Protein 3KQ5 (pdb70)

B-factor: mean 24.14, std 8.7, range [3.18, 49.3]

Solvent-accessible surface area: 17397 Å² total; per-residue (Å²): 150,58,106,21,40,98,15,48,0,0,22,19,43,60,4,66,20,4,2,147,70,50,140,9,57,108,1,5,110,47,0,50,101,24,0,104,28,90,92,66,75,8,39,78,13,0,56,33,0,0,62,94,2,0,34,0,0,1,0,3,2,10,119,51,114,60,23,4,1,15,2,2,13,64,0,2,21,14,0,0,8,0,0,16,22,14,16,111,90,70,102,126,4,67,48,18,22,11,0,0,0,0,0,0,0,1,0,20,28,0,0,23,1,26,2,18,5,40,2,0,5,4,44,113,79,0,37,1,61,67,54,21,83,16,83,86,9,25,7,60,100,50,122,138,7,125,26,0,1,2,10,34,18,10,78,106,56,92,160,57,47,82,71,20,4,74,97,0,2,149,49,5,1,12,126,42,0,33,128,70,0,45,84,58,124,190,9,27,51,25,4,82,98,12,13,153,68,138,60,85,0,112,113,5,15,71,30,32,124,122,185,96,32,100,41,67,13,146,84,16,42,48,39,119,7,108,27,54,110,7,74,20,0,51,57,0,27,52,0,10,80,51,0,34,59,8,18,51,86,139,126,14,52,32,26,72,57,96,6,4,0,7,6,8,120,81,1,0,1,0,13,61,67,17,0,0,90,81,8,41,103,69,64,108,104,65,124,24,95,37,136,36,0,26,93,21,0,9,42,1,0,3,18,117,84,177,56,4,143,35,4,90,108,40,96,1,115,114,51,83,156,124,120,52,180,155,50,168,61,64,192,118,76,28,54,70,3,1,1,0,41,18,20,14,2,1,15,34,77,51,94,60,42,91,50,65,111,18,62,94

Structure (mmCIF, N/CA/C/O backbone):
data_3KQ5
#
_entry.id   3KQ5
#
_cell.length_a   124.245
_cell.length_b   41.375
_cell.length_c   85.401
_cell.angle_alpha   90.000
_cell.angle_beta   115.610
_cell.angle_gamma   90.000
#
_symmetry.space_group_name_H-M   'C 1 2 1'
#
loop_
_entity.id
_entity.type
_entity.pdbx_description
1 polymer 'Hypothetical cytosolic protein'
2 water water
#
loop_
_atom_site.group_PDB
_atom_site.id
_atom_site.type_symbol
_atom_site.label_atom_id
_atom_site.label_alt_id
_atom_site.label_comp_id
_atom_site.label_asym_id
_atom_site.label_entity_id
_atom_site.label_seq_id
_atom_site.pdbx_PDB_ins_code
_atom_site.Cartn_x
_atom_site.Cartn_y
_atom_site.Cartn_z
_atom_site.occupancy
_atom_site.B_iso_or_equiv
_atom_site.auth_seq_id
_atom_site.auth_comp_id
_atom_site.auth_asym_id
_atom_site.auth_atom_id
_atom_site.pdbx_PDB_model_num
ATOM 1 N N . ASN A 1 6 ? -30.315 -0.376 15.651 1.00 38.25 13 ASN A N 1
ATOM 2 C CA . ASN A 1 6 ? -28.838 -0.128 15.636 1.00 38.34 13 ASN A CA 1
ATOM 3 C C . ASN A 1 6 ? -28.199 -0.320 16.988 1.00 37.49 13 ASN A C 1
ATOM 4 O O . ASN A 1 6 ? -28.565 0.341 17.953 1.00 37.70 13 ASN A O 1
ATOM 9 N N . GLN A 1 7 ? -27.196 -1.193 17.009 1.00 36.38 14 GLN A N 1
ATOM 10 C CA . GLN A 1 7 ? -26.544 -1.670 18.220 1.00 35.39 14 GLN A CA 1
ATOM 11 C C . GLN A 1 7 ? -25.094 -1.190 18.192 1.00 34.48 14 GLN A C 1
ATOM 12 O O . GLN A 1 7 ? -24.475 -1.147 17.128 1.00 34.70 14 GLN A O 1
ATOM 18 N N . PHE A 1 8 ? -24.564 -0.826 19.352 1.00 32.88 15 PHE A N 1
ATOM 19 C CA . PHE A 1 8 ? -23.225 -0.316 19.471 1.00 32.18 15 PHE A CA 1
ATOM 20 C C . PHE A 1 8 ? -22.508 -1.210 20.447 1.00 31.90 15 PHE A C 1
ATOM 21 O O . PHE A 1 8 ? -23.157 -1.863 21.281 1.00 30.97 15 PHE A O 1
ATOM 29 N N . TYR A 1 9 ? -21.181 -1.252 20.331 1.00 30.74 16 TYR A N 1
ATOM 30 C CA . TYR A 1 9 ? -20.377 -2.073 21.217 1.00 30.71 16 TYR A CA 1
ATOM 31 C C . TYR A 1 9 ? -20.225 -1.333 22.526 1.00 30.99 16 TYR A C 1
ATOM 32 O O . TYR A 1 9 ? -19.995 -0.144 22.517 1.00 31.16 16 TYR A O 1
ATOM 41 N N . LYS A 1 10 ? -20.338 -2.052 23.637 1.00 31.52 17 LYS A N 1
ATOM 42 C CA . LYS A 1 10 ? -20.080 -1.502 24.949 1.00 31.66 17 LYS A CA 1
ATOM 43 C C . LYS A 1 10 ? -18.691 -1.973 25.415 1.00 32.01 17 LYS A C 1
ATOM 44 O O . LYS A 1 10 ? -18.436 -3.166 25.429 1.00 31.06 17 LYS A O 1
ATOM 46 N N . PRO A 1 11 ? -17.775 -1.032 25.767 1.00 32.28 18 PRO A N 1
ATOM 47 C CA . PRO A 1 11 ? -16.443 -1.433 26.205 1.00 32.43 18 PRO A CA 1
ATOM 48 C C . PRO A 1 11 ? -16.499 -2.554 27.205 1.00 31.73 18 PRO A C 1
ATOM 49 O O . PRO A 1 11 ? -17.207 -2.432 28.195 1.00 31.96 18 PRO A O 1
ATOM 53 N N . GLY A 1 12 ? -15.827 -3.666 26.917 1.00 30.51 19 GLY A N 1
ATOM 54 C CA . GLY A 1 12 ? -15.702 -4.764 27.875 1.00 29.72 19 GLY A CA 1
ATOM 55 C C . GLY A 1 12 ? -16.659 -5.946 27.748 1.00 28.60 19 GLY A C 1
ATOM 56 O O . GLY A 1 12 ? -16.529 -6.930 28.456 1.00 29.49 19 GLY A O 1
ATOM 57 N N . MET A 1 13 ? -17.625 -5.879 26.845 1.00 27.30 20 MET A N 1
ATOM 58 C CA . MET A 1 13 ? -18.549 -6.992 26.676 1.00 25.24 20 MET A CA 1
ATOM 59 C C . MET A 1 13 ? -17.989 -7.976 25.675 1.00 23.23 20 MET A C 1
ATOM 60 O O . MET A 1 13 ? -17.146 -7.638 24.841 1.00 22.18 20 MET A O 1
ATOM 65 N N . LEU A 1 14 ? -18.478 -9.200 25.765 1.00 20.98 21 LEU A N 1
ATOM 66 C CA . LEU A 1 14 ? -18.069 -10.264 24.868 1.00 19.75 21 LEU A CA 1
ATOM 67 C C . LEU A 1 14 ? -19.007 -10.392 23.669 1.00 19.05 21 LEU A C 1
ATOM 68 O O . LEU A 1 14 ? -20.235 -10.374 23.814 1.00 19.16 21 LEU A O 1
ATOM 73 N N . VAL A 1 15 ? -18.403 -10.578 22.501 1.00 17.88 22 VAL A N 1
ATOM 74 C CA . VAL A 1 15 ? -19.086 -10.695 21.222 1.00 17.67 22 VAL A CA 1
ATOM 75 C C . VAL A 1 15 ? -19.019 -12.144 20.769 1.00 17.59 22 VAL A C 1
ATOM 76 O O . VAL A 1 15 ? -17.943 -12.765 20.819 1.00 17.13 22 VAL A O 1
ATOM 80 N N . PRO A 1 16 ? -20.142 -12.686 20.278 1.00 17.88 23 PRO A N 1
ATOM 81 C CA . PRO A 1 16 ? -20.019 -14.048 19.800 1.00 18.45 23 PRO A CA 1
ATOM 82 C C . PRO A 1 16 ? -19.409 -14.042 18.397 1.00 18.96 23 PRO A C 1
ATOM 83 O O . PRO A 1 16 ? -19.415 -13.007 17.720 1.00 19.75 23 PRO A O 1
ATOM 87 N N . VAL A 1 17 ? -18.834 -15.172 18.013 1.00 18.29 24 VAL A N 1
ATOM 88 C CA . VAL A 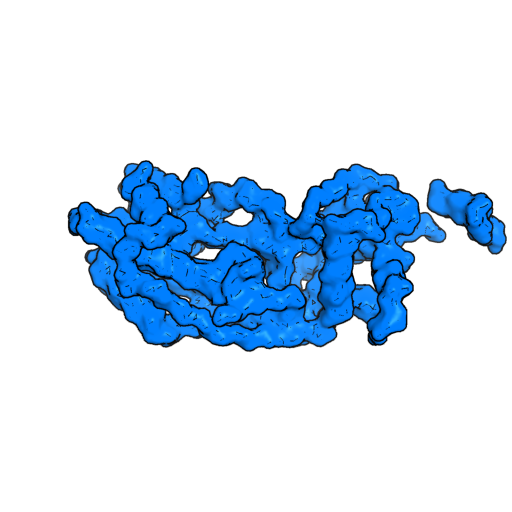1 17 ? -18.258 -15.340 16.709 1.00 17.98 24 VAL A CA 1
ATOM 89 C C . VAL A 1 17 ? -19.338 -16.010 15.871 1.00 18.47 24 VAL A C 1
ATOM 90 O O . VAL A 1 17 ? -20.097 -16.847 16.373 1.00 18.25 24 VAL A O 1
ATOM 94 N N . PHE A 1 18 ? -19.425 -15.634 14.612 1.00 16.77 25 PHE A N 1
ATOM 95 C CA . PHE A 1 18 ? -20.423 -16.170 13.706 1.00 18.24 25 PHE A CA 1
ATOM 96 C C . PHE A 1 18 ? -19.684 -16.762 12.530 1.00 18.20 25 PHE A C 1
ATOM 97 O O . PHE A 1 18 ? -18.543 -16.370 12.220 1.00 18.80 25 PHE A O 1
ATOM 105 N N . SER A 1 19 ? -20.352 -17.643 11.823 1.00 18.28 26 SER A N 1
ATOM 106 C CA . SER A 1 19 ? -19.843 -18.186 10.589 1.00 18.58 26 SER A CA 1
ATOM 107 C C . SER A 1 19 ? -20.375 -17.278 9.508 1.00 18.68 26 SER A C 1
ATOM 108 O O . SER A 1 19 ? -21.366 -16.604 9.721 1.00 19.38 26 SER A O 1
ATOM 111 N N . ALA A 1 20 ? -19.726 -17.233 8.340 1.00 19.05 27 ALA A N 1
ATOM 112 C CA . ALA A 1 20 ? -20.264 -16.442 7.230 1.00 18.78 27 ALA A CA 1
ATOM 113 C C . ALA A 1 20 ? -21.657 -16.912 6.861 1.00 19.15 27 ALA A C 1
ATOM 114 O O . ALA A 1 20 ? -22.490 -16.099 6.562 1.00 20.10 27 ALA A O 1
ATOM 116 N N . ALA A 1 21 ? -21.933 -18.214 6.935 1.00 19.66 28 ALA A N 1
ATOM 117 C CA . ALA A 1 21 ? -23.294 -18.692 6.649 1.00 19.70 28 ALA A CA 1
ATOM 118 C C . ALA A 1 21 ? -24.275 -18.039 7.631 1.00 18.99 28 ALA A C 1
ATOM 119 O O . ALA A 1 21 ? -25.330 -17.604 7.250 1.00 19.53 28 ALA A O 1
ATOM 121 N N . GLY A 1 22 ? -23.888 -17.934 8.900 1.00 18.15 29 GLY A N 1
ATOM 122 C CA . GLY A 1 22 ? -24.749 -17.348 9.919 1.00 16.91 29 GLY A CA 1
ATOM 123 C C . GLY A 1 22 ? -24.974 -15.863 9.676 1.00 17.35 29 GLY A C 1
ATOM 124 O O . GLY A 1 22 ? -26.091 -15.381 9.835 1.00 18.93 29 GLY A O 1
ATOM 125 N N . LEU A 1 23 ? -23.948 -15.150 9.219 1.00 16.05 30 LEU A N 1
ATOM 126 C CA . LEU A 1 23 ? -24.076 -13.698 8.995 1.00 16.00 30 LEU A CA 1
ATOM 127 C C . LEU A 1 23 ? -24.848 -13.390 7.702 1.00 16.41 30 LEU A C 1
ATOM 128 O O . LEU A 1 23 ? -25.437 -12.310 7.560 1.00 15.77 30 LEU A O 1
ATOM 133 N N . LEU A 1 24 ? -24.843 -14.331 6.756 1.00 15.89 31 LEU A N 1
ATOM 134 C CA . LEU A 1 24 ? -25.502 -14.104 5.445 1.00 15.92 31 LEU A CA 1
ATOM 135 C C . LEU A 1 24 ? -26.879 -14.747 5.234 1.00 15.40 31 LEU A C 1
ATOM 136 O O . LEU A 1 24 ? -27.395 -14.762 4.098 1.00 12.99 31 LEU A O 1
ATOM 141 N N . LYS A 1 25 ? -27.488 -15.230 6.318 1.00 15.78 32 LYS A N 1
ATOM 142 C CA . LYS A 1 25 ? -28.708 -16.035 6.208 1.00 16.95 32 LYS A CA 1
ATOM 143 C C . LYS A 1 25 ? -29.960 -15.264 5.846 1.00 16.40 32 LYS A C 1
ATOM 144 O O . LYS A 1 25 ? -30.876 -15.856 5.270 1.00 15.16 32 LYS A O 1
ATOM 150 N N . ASN A 1 26 ? -29.989 -13.956 6.118 1.00 14.97 33 ASN A N 1
ATOM 151 C CA . ASN A 1 26 ? -31.173 -13.167 5.841 1.00 15.52 33 ASN A CA 1
ATOM 152 C C . ASN A 1 26 ? -31.399 -13.098 4.356 1.00 15.78 33 ASN A C 1
ATOM 153 O O . ASN A 1 26 ? -30.455 -12.939 3.594 1.00 16.66 33 ASN A O 1
ATOM 158 N N . GLY A 1 27 ? -32.657 -13.160 3.948 1.00 16.94 34 GLY A N 1
ATOM 159 C CA . GLY A 1 27 ? -33.045 -13.087 2.548 1.00 16.63 34 GLY A CA 1
ATOM 160 C C . GLY A 1 27 ? -32.486 -11.906 1.806 1.00 17.46 34 GLY A C 1
ATOM 161 O O . GLY A 1 27 ? -32.198 -12.028 0.626 1.00 17.78 34 GLY A O 1
ATOM 162 N N . ARG A 1 28 ? -32.298 -10.758 2.471 1.00 17.98 35 ARG A N 1
ATOM 163 C CA . ARG A 1 28 ? -31.781 -9.607 1.773 1.00 18.20 35 ARG A CA 1
ATOM 164 C C . ARG A 1 28 ? -30.347 -9.818 1.268 1.00 16.38 35 ARG A C 1
ATOM 165 O O . ARG A 1 28 ? -30.040 -9.444 0.131 1.00 13.92 35 ARG A O 1
ATOM 173 N N . TYR A 1 29 ? -29.495 -10.467 2.069 1.00 15.40 36 TYR A N 1
ATOM 174 C CA . TYR A 1 29 ? -28.139 -10.764 1.639 1.00 14.71 36 TYR A CA 1
ATOM 175 C C . TYR A 1 29 ? -28.144 -11.807 0.511 1.00 15.29 36 TYR A C 1
ATOM 176 O O . TYR A 1 29 ? -27.338 -11.727 -0.421 1.00 14.24 36 TYR A O 1
ATOM 185 N N . GLN A 1 30 ? -29.064 -12.766 0.555 1.00 15.57 37 GLN A N 1
ATOM 186 C CA . GLN A 1 30 ? -29.101 -13.812 -0.487 1.00 16.44 37 GLN A CA 1
ATOM 187 C C . GLN A 1 30 ? -29.634 -13.241 -1.830 1.00 17.77 37 GLN A C 1
ATOM 188 O O . GLN A 1 30 ? -29.170 -13.603 -2.924 1.00 15.73 37 GLN A O 1
ATOM 194 N N . PHE A 1 31 ? -30.556 -12.269 -1.734 1.00 18.96 38 PHE A N 1
ATOM 195 C CA . PHE A 1 31 ? -31.020 -11.534 -2.904 1.00 19.48 38 PHE A CA 1
ATOM 196 C C . PHE A 1 31 ? -29.921 -10.628 -3.503 1.00 18.75 38 PHE A C 1
ATOM 197 O O . PHE A 1 31 ? -29.798 -10.476 -4.707 1.00 17.23 38 PHE A O 1
ATOM 205 N N . LEU A 1 32 ? -29.128 -10.010 -2.651 1.00 18.92 39 LEU A N 1
ATOM 206 C CA . LEU A 1 32 ? -27.973 -9.239 -3.128 1.00 18.52 39 LEU A CA 1
ATOM 207 C C . LEU A 1 32 ? -26.990 -10.143 -3.903 1.00 18.08 39 LEU A C 1
ATOM 208 O O . LEU A 1 32 ? -26.530 -9.760 -4.992 1.00 17.45 39 LEU A O 1
ATOM 213 N N . LEU A 1 33 ? -26.694 -11.322 -3.365 1.00 16.64 40 LEU A N 1
ATOM 214 C CA . LEU A 1 33 ? -25.797 -12.264 -4.056 1.00 17.91 40 LEU A CA 1
ATOM 215 C C . LEU A 1 33 ? -26.360 -12.704 -5.393 1.00 19.02 40 LEU A C 1
ATOM 216 O O . LEU A 1 33 ? -25.607 -12.852 -6.370 1.00 20.03 40 LEU A O 1
ATOM 221 N N . GLN A 1 34 ? -27.668 -12.954 -5.434 1.00 19.41 41 GLN A N 1
ATOM 222 C CA A GLN A 1 34 ? -28.332 -13.325 -6.675 0.50 19.54 41 GLN A CA 1
ATOM 223 C CA B GLN A 1 34 ? -28.310 -13.337 -6.695 0.50 19.93 41 GLN A CA 1
ATOM 224 C C . GLN A 1 34 ? -28.204 -12.192 -7.703 1.00 19.42 41 GLN A C 1
ATOM 225 O O . GLN A 1 34 ? -27.893 -12.434 -8.851 1.00 19.98 41 GLN A O 1
ATOM 236 N N . GLN A 1 35 ? -28.372 -10.931 -7.264 1.00 19.93 42 GLN A N 1
ATOM 237 C CA . GLN A 1 35 ? -28.257 -9.756 -8.163 1.00 18.81 42 GLN A CA 1
ATOM 238 C C . GLN A 1 35 ? -26.831 -9.505 -8.678 1.00 18.46 42 GLN A C 1
ATOM 239 O O . GLN A 1 35 ? -26.588 -9.223 -9.887 1.00 17.99 42 GLN A O 1
ATOM 245 N N . ILE A 1 36 ? -25.877 -9.632 -7.767 1.00 18.07 43 ILE A N 1
ATOM 246 C CA . ILE A 1 36 ? -24.467 -9.649 -8.130 1.00 18.99 43 ILE A CA 1
ATOM 247 C C . ILE A 1 36 ? -24.196 -10.730 -9.174 1.00 19.38 43 ILE A C 1
ATOM 248 O O . ILE A 1 36 ? -23.533 -10.458 -10.169 1.00 19.26 43 ILE A O 1
ATOM 253 N N . GLU A 1 37 ? -24.685 -11.956 -8.981 1.00 20.01 44 GLU A N 1
ATOM 254 C CA . GLU A 1 37 ? -24.406 -12.957 -10.011 1.00 20.87 44 GLU A CA 1
ATOM 255 C C . GLU A 1 37 ? -24.865 -12.459 -11.401 1.00 21.35 44 GLU A C 1
ATOM 256 O O . GLU A 1 37 ? -24.118 -12.561 -12.385 1.00 21.13 44 GLU A O 1
ATOM 262 N N . THR A 1 38 ? -26.070 -11.903 -11.468 1.00 22.11 45 THR A N 1
ATOM 263 C CA . THR A 1 38 ? -26.602 -11.397 -12.739 1.00 22.55 45 THR A CA 1
ATOM 264 C C . THR A 1 38 ? -25.737 -10.251 -13.274 1.00 21.98 45 THR A C 1
ATOM 265 O O . THR A 1 38 ? -25.416 -10.220 -14.446 1.00 22.22 45 THR A O 1
ATOM 269 N N . LEU A 1 39 ? -25.322 -9.329 -12.413 1.00 22.09 46 LEU A N 1
ATOM 270 C CA . LEU A 1 39 ? -24.435 -8.247 -12.876 1.00 21.21 46 LEU A CA 1
ATOM 271 C C . LEU A 1 39 ? -23.043 -8.760 -13.316 1.00 20.26 46 LEU A C 1
ATOM 272 O O . LEU A 1 39 ? -22.391 -8.109 -14.147 1.00 19.31 46 LEU A O 1
ATOM 277 N N . SER A 1 40 ? -22.622 -9.936 -12.813 1.00 19.65 47 SER A N 1
ATOM 278 C CA . SER A 1 40 ? -21.247 -10.419 -13.018 1.00 18.85 47 SER A CA 1
ATOM 279 C C . SER A 1 40 ? -20.892 -10.803 -14.464 1.00 19.14 47 SER A C 1
ATOM 280 O O . SER A 1 40 ? -19.713 -10.663 -14.897 1.00 16.86 47 SER A O 1
ATOM 283 N N . LEU A 1 41 ? -21.927 -11.214 -15.198 1.00 19.46 48 LEU A N 1
ATOM 284 C CA . LEU A 1 41 ? -21.830 -11.749 -16.538 1.00 19.77 48 LEU A CA 1
ATOM 285 C C . LEU A 1 41 ? -21.119 -13.075 -16.534 1.00 20.47 48 LEU A C 1
ATOM 286 O O . LEU A 1 41 ? -20.769 -13.562 -17.585 1.00 22.75 48 LEU A O 1
ATOM 291 N N . LEU A 1 42 ? -20.939 -13.705 -15.370 1.00 20.46 49 LEU A N 1
ATOM 292 C CA . LEU A 1 42 ? -20.221 -14.960 -15.320 1.00 19.61 49 LEU A CA 1
ATOM 293 C C . LEU A 1 42 ? -21.171 -16.119 -15.218 1.00 21.09 49 LEU A C 1
ATOM 294 O O . LEU A 1 42 ? -22.245 -15.979 -14.663 1.00 20.76 49 LEU A O 1
ATOM 299 N N . PRO A 1 43 ? -20.763 -17.296 -15.747 1.00 22.19 50 PRO A N 1
ATOM 300 C CA . PRO A 1 43 ? -21.463 -18.509 -15.415 1.00 22.78 50 PRO A CA 1
ATOM 301 C C . PRO A 1 43 ? -21.496 -18.678 -13.906 1.00 23.62 50 PRO A C 1
ATOM 302 O O . PRO A 1 43 ? -20.667 -18.091 -13.222 1.00 22.97 50 PRO A O 1
ATOM 306 N N . THR A 1 44 ? -22.395 -19.531 -13.418 1.00 24.50 51 THR A N 1
ATOM 307 C CA . THR A 1 44 ? -22.498 -19.872 -11.995 1.00 25.22 51 THR A CA 1
ATOM 308 C C . THR A 1 44 ? -21.238 -20.444 -11.322 1.00 24.45 51 THR A C 1
ATOM 309 O O . THR A 1 44 ? -20.966 -20.115 -10.159 1.00 23.59 51 THR A O 1
ATOM 313 N N . GLU A 1 45 ? -20.470 -21.281 -12.016 1.00 24.18 52 GLU A N 1
ATOM 314 C CA . GLU A 1 45 ? -19.248 -21.866 -11.400 1.00 23.59 52 GLU A CA 1
ATOM 315 C C . GLU A 1 45 ? -18.236 -20.762 -11.053 1.00 22.66 52 GLU A C 1
ATOM 316 O O . GLU A 1 45 ? -17.594 -20.764 -9.988 1.00 22.37 52 GLU A O 1
ATOM 318 N N . GLN A 1 46 ? -18.104 -19.820 -11.974 1.00 21.67 53 GLN A N 1
ATOM 319 C CA . GLN A 1 46 ? -17.124 -18.772 -11.854 1.00 20.14 53 GLN A CA 1
ATOM 320 C C . GLN A 1 46 ? -17.585 -17.654 -10.891 1.00 19.35 53 GLN A C 1
ATOM 321 O O . GLN A 1 46 ? -16.761 -17.156 -10.111 1.00 17.68 53 GLN A O 1
ATOM 327 N N . TYR A 1 47 ? -18.870 -17.268 -10.948 1.00 17.88 54 TYR A N 1
ATOM 328 C CA . TYR A 1 47 ? -19.444 -16.367 -9.962 1.00 17.47 54 TYR A CA 1
ATOM 329 C C . TYR A 1 47 ? -19.199 -16.900 -8.532 1.00 17.88 54 TYR A C 1
ATOM 330 O O . TYR A 1 47 ? -18.800 -16.116 -7.646 1.00 17.78 54 TYR A O 1
ATOM 339 N N . ALA A 1 48 ? -19.437 -18.198 -8.309 1.00 16.57 55 ALA A N 1
ATOM 340 C CA . ALA A 1 48 ? -19.224 -18.859 -7.016 1.00 17.39 55 ALA A CA 1
ATOM 341 C C . ALA A 1 48 ? -17.757 -18.816 -6.549 1.00 17.44 55 ALA A C 1
ATOM 342 O O . ALA A 1 48 ? -17.476 -18.484 -5.387 1.00 16.56 55 ALA A O 1
ATOM 344 N N . GLN A 1 49 ? -16.848 -19.120 -7.470 1.00 17.10 56 GLN A N 1
ATOM 345 C CA . GLN A 1 49 ? -15.425 -19.080 -7.237 1.00 18.93 56 GLN A CA 1
ATOM 346 C C . GLN A 1 49 ? -14.910 -17.666 -6.925 1.00 18.81 56 GLN A C 1
ATOM 347 O O . GLN A 1 49 ? -14.063 -17.493 -6.049 1.00 19.43 56 GLN A O 1
ATOM 353 N N . LEU A 1 50 ? -15.378 -16.682 -7.690 1.00 16.84 57 LEU A N 1
ATOM 354 C CA . LEU A 1 50 ? -14.817 -15.357 -7.638 1.00 17.72 57 LEU A CA 1
ATOM 355 C C . LEU A 1 50 ? -15.557 -14.420 -6.716 1.00 15.99 57 LEU A C 1
ATOM 356 O O . LEU A 1 50 ? -14.919 -13.777 -5.910 1.00 16.13 57 LEU A O 1
ATOM 361 N N . TYR A 1 51 ? -16.873 -14.327 -6.852 1.00 15.53 58 TYR A N 1
ATOM 362 C CA . TYR A 1 51 ? -17.654 -13.334 -6.117 1.00 15.72 58 TYR A CA 1
ATOM 363 C C . TYR A 1 51 ? -18.172 -13.908 -4.808 1.00 15.55 58 TYR A C 1
ATOM 364 O O . TYR A 1 51 ? -18.004 -13.340 -3.754 1.00 14.56 58 TYR A O 1
ATOM 373 N N . GLU A 1 52 ? -18.835 -15.035 -4.890 1.00 16.33 59 GLU A N 1
ATOM 374 C CA . GLU A 1 52 ? -19.395 -15.637 -3.704 1.00 16.73 59 GLU A CA 1
ATOM 375 C C . GLU A 1 52 ? -18.370 -15.987 -2.645 1.00 15.39 59 GLU A C 1
ATOM 376 O O . GLU A 1 52 ? -18.603 -15.731 -1.474 1.00 15.19 59 GLU A O 1
ATOM 382 N N . ALA A 1 53 ? -17.258 -16.586 -3.049 1.00 15.57 60 ALA A N 1
ATOM 383 C CA . ALA A 1 53 ? -16.162 -16.890 -2.151 1.00 15.07 60 ALA A CA 1
ATOM 384 C C . ALA A 1 53 ? -15.554 -15.610 -1.565 1.00 14.69 60 ALA A C 1
ATOM 385 O O . ALA A 1 53 ? -15.266 -15.528 -0.387 1.00 15.39 60 ALA A O 1
ATOM 387 N N . LEU A 1 54 ? -15.398 -14.608 -2.388 1.00 13.18 61 LEU A N 1
ATOM 388 C CA . LEU A 1 54 ? -14.921 -13.322 -1.869 1.00 12.59 61 LEU A CA 1
ATOM 389 C C . LEU A 1 54 ? -15.839 -12.790 -0.763 1.00 12.20 61 LEU A C 1
ATOM 390 O O . LEU A 1 54 ? -15.355 -12.569 0.312 1.00 13.32 61 LEU A O 1
ATOM 395 N N . VAL A 1 55 ? -17.142 -12.676 -0.989 1.00 11.79 62 VAL A N 1
ATOM 396 C CA . VAL A 1 55 ? -18.066 -12.199 0.032 1.00 11.72 62 VAL A CA 1
ATOM 397 C C . VAL A 1 55 ? -18.019 -13.015 1.319 1.00 13.70 62 VAL A C 1
ATOM 398 O O . VAL A 1 55 ? -17.883 -12.465 2.421 1.00 13.29 62 VAL A O 1
ATOM 402 N N . TYR A 1 56 ? -18.114 -14.342 1.199 1.00 13.39 63 TYR A N 1
ATOM 403 C CA . TYR A 1 56 ? -18.043 -15.148 2.378 1.00 13.30 63 TYR A CA 1
ATOM 404 C C . TYR A 1 56 ? -16.720 -14.944 3.154 1.00 12.23 63 TYR A C 1
ATOM 405 O O . TYR A 1 56 ? -16.761 -14.786 4.379 1.00 10.74 63 TYR A O 1
ATOM 414 N N . ARG A 1 57 ? -15.577 -14.924 2.472 1.00 11.51 64 ARG A N 1
ATOM 415 C CA . ARG A 1 57 ? -14.309 -14.714 3.165 1.00 11.97 64 ARG A CA 1
ATOM 416 C C . ARG A 1 57 ? -14.233 -13.302 3.808 1.00 12.17 64 ARG A C 1
ATOM 417 O O . ARG A 1 57 ? -13.687 -13.140 4.913 1.00 11.02 64 ARG A O 1
ATOM 425 N N . PHE A 1 58 ? -14.819 -12.318 3.132 1.00 10.98 65 PHE A N 1
ATOM 426 C CA . PHE A 1 58 ? -14.879 -10.927 3.686 1.00 12.53 65 PHE A CA 1
ATOM 427 C C . PHE A 1 58 ? -15.681 -10.876 4.976 1.00 12.57 65 PHE A C 1
ATOM 428 O O . PHE A 1 58 ? -15.171 -10.358 5.993 1.00 12.70 65 PHE A O 1
ATOM 436 N N . VAL A 1 59 ? -16.904 -11.403 4.953 1.00 13.37 66 VAL A N 1
ATOM 437 C CA A VAL A 1 59 ? -17.787 -11.366 6.109 0.50 14.26 66 VAL A CA 1
ATOM 438 C CA B VAL A 1 59 ? -17.762 -11.325 6.129 0.50 13.94 66 VAL A CA 1
ATOM 439 C C . VAL A 1 59 ? -17.205 -12.138 7.306 1.00 14.41 66 VAL A C 1
ATOM 440 O O . VAL A 1 59 ? -17.315 -11.707 8.454 1.00 12.70 66 VAL A O 1
ATOM 447 N N . GLU A 1 60 ? -16.602 -13.309 7.030 1.00 14.51 67 GLU A N 1
ATOM 448 C CA . GLU A 1 60 ? -15.964 -14.131 8.052 1.00 16.00 67 GLU A CA 1
ATOM 449 C C . GLU A 1 60 ? -14.871 -13.357 8.767 1.00 15.35 67 GLU A C 1
ATOM 450 O O . GLU A 1 60 ? -14.622 -13.578 9.950 1.00 13.70 67 GLU A O 1
ATOM 456 N N . PHE A 1 61 ? -14.135 -12.579 7.970 1.00 14.79 68 PHE A N 1
ATOM 457 C CA . PHE A 1 61 ? -13.026 -11.809 8.417 1.00 14.39 68 PHE A CA 1
ATOM 458 C C . PHE A 1 61 ? -13.487 -10.606 9.252 1.00 14.85 68 PHE A C 1
ATOM 459 O O . PHE A 1 61 ? -12.963 -10.443 10.332 1.00 15.10 68 PHE A O 1
ATOM 467 N N . VAL A 1 62 ? -14.438 -9.777 8.777 1.00 14.24 69 VAL A N 1
ATOM 468 C CA . VAL A 1 62 ? -14.826 -8.559 9.524 1.00 14.21 69 VAL A CA 1
ATOM 469 C C . VAL A 1 62 ? -15.876 -8.826 10.581 1.00 14.76 69 VAL A C 1
ATOM 470 O O . VAL A 1 62 ? -16.059 -7.989 11.455 1.00 13.51 69 VAL A O 1
ATOM 474 N N . GLN A 1 63 ? -16.538 -9.997 10.518 1.00 13.64 70 GLN A N 1
ATOM 475 C CA . GLN A 1 63 ? -17.599 -10.350 11.466 1.00 13.76 70 GLN A CA 1
ATOM 476 C C . GLN A 1 63 ? -18.583 -9.160 11.645 1.00 14.06 70 GLN A C 1
ATOM 477 O O . GLN A 1 63 ? -18.945 -8.545 10.659 1.00 12.49 70 GLN A O 1
ATOM 483 N N . VAL A 1 64 ? -18.994 -8.838 12.877 1.00 13.45 71 VAL A N 1
ATOM 484 C CA . VAL A 1 64 ? -19.925 -7.716 13.110 1.00 13.89 71 VAL A CA 1
ATOM 485 C C . VAL A 1 64 ? -19.205 -6.445 13.507 1.00 13.72 71 VAL A C 1
ATOM 486 O O . VAL A 1 64 ? -19.827 -5.494 14.026 1.00 15.13 71 VAL A O 1
ATOM 490 N N . LEU A 1 65 ? -17.913 -6.364 13.220 1.00 12.89 72 LEU A N 1
ATOM 491 C CA . LEU A 1 65 ? -17.173 -5.203 13.624 1.00 13.46 72 LEU A CA 1
ATOM 492 C C . LEU A 1 65 ? -17.773 -3.971 12.956 1.00 14.48 72 LEU A C 1
ATOM 493 O O . LEU A 1 65 ? -18.253 -4.034 11.825 1.00 13.71 72 LEU A O 1
ATOM 498 N N . PRO A 1 66 ? -17.785 -2.845 13.701 1.00 16.28 73 PRO A N 1
ATOM 499 C CA . PRO A 1 66 ? -18.230 -1.565 13.162 1.00 16.65 73 PRO A CA 1
ATOM 500 C C . PRO A 1 66 ? -17.161 -0.890 12.298 1.00 17.50 73 PRO A C 1
ATOM 501 O O . PRO A 1 66 ? -15.964 -1.181 12.411 1.00 16.68 73 PRO A O 1
ATOM 505 N N . ILE A 1 67 ? -17.558 0.028 11.433 1.00 18.79 74 ILE A N 1
ATOM 506 C CA . ILE A 1 67 ? -16.554 0.708 10.628 1.00 19.36 74 ILE A CA 1
ATOM 507 C C . ILE A 1 67 ? -15.584 1.497 11.534 1.00 19.76 74 ILE A C 1
ATOM 508 O O . ILE A 1 67 ? -14.388 1.553 11.276 1.00 20.37 74 ILE A O 1
ATOM 513 N N . ARG A 1 68 ? -16.128 2.086 12.584 1.00 19.72 75 ARG A N 1
ATOM 514 C CA . ARG A 1 68 ? -15.413 2.865 13.574 1.00 20.97 75 ARG A CA 1
ATOM 515 C C . ARG A 1 68 ? -16.116 2.558 14.879 1.00 21.23 75 ARG A C 1
ATOM 516 O O . ARG A 1 68 ? -17.269 2.124 14.851 1.00 20.08 75 ARG A O 1
ATOM 524 N N . LEU A 1 69 ? -15.443 2.730 16.005 1.00 21.74 76 LEU A N 1
ATOM 525 C CA . LEU A 1 69 ? -15.984 2.222 17.260 1.00 24.42 76 LEU A CA 1
ATOM 526 C C . LEU A 1 69 ? -17.240 2.920 17.760 1.00 26.02 76 LEU A C 1
ATOM 527 O O . LEU A 1 69 ? -17.983 2.343 18.553 1.00 27.07 76 LEU A O 1
ATOM 532 N N . ASP A 1 70 ? -17.518 4.116 17.263 1.00 27.65 77 ASP A N 1
ATOM 533 C CA . ASP A 1 70 ? -18.766 4.782 17.604 1.00 29.16 77 ASP A CA 1
ATOM 534 C C . ASP A 1 70 ? -19.855 4.538 16.542 1.00 28.67 77 ASP A C 1
ATOM 535 O O . ASP A 1 70 ? -20.857 5.247 16.530 1.00 29.92 77 ASP A O 1
ATOM 540 N N . GLU A 1 71 ? -19.666 3.560 15.653 1.00 27.43 78 GLU A N 1
ATOM 541 C CA . GLU A 1 71 ? -20.667 3.209 14.648 1.00 26.72 78 GLU A CA 1
ATOM 542 C C . GLU A 1 71 ? -21.366 1.884 14.971 1.00 25.76 78 GLU A C 1
ATOM 543 O O . GLU A 1 71 ? -20.882 1.133 15.802 1.00 25.98 78 GLU A O 1
ATOM 549 N N . PRO A 1 72 ? -22.510 1.598 14.306 1.00 23.92 79 PRO A N 1
ATOM 550 C CA . PRO A 1 72 ? -23.239 0.398 14.649 1.00 23.01 79 PRO A CA 1
ATOM 551 C C . PRO A 1 72 ? -22.489 -0.871 14.302 1.00 20.91 79 PRO A C 1
ATOM 552 O O . PRO A 1 72 ? -21.752 -0.933 13.316 1.00 18.89 79 PRO A O 1
ATOM 556 N N . LEU A 1 73 ? -22.671 -1.874 15.146 1.00 21.00 80 LEU A N 1
ATOM 557 C CA . LEU A 1 73 ? -22.291 -3.233 14.791 1.00 20.34 80 LEU A CA 1
ATOM 558 C C . LEU A 1 73 ? -22.826 -3.604 13.398 1.00 20.17 80 LEU A C 1
ATOM 559 O O . LEU A 1 73 ? -23.912 -3.152 12.992 1.00 19.56 80 LEU A O 1
ATOM 564 N N . CYS A 1 74 ? -22.075 -4.478 12.703 1.00 19.42 81 CYS A N 1
ATOM 565 C CA . CYS A 1 74 ? -22.340 -4.916 11.324 1.00 18.75 81 CYS A CA 1
ATOM 566 C C . CYS A 1 74 ? -22.085 -3.831 10.277 1.00 16.73 81 CYS A C 1
ATOM 567 O O . CYS A 1 74 ? -22.223 -4.110 9.109 1.00 14.82 81 CYS A O 1
ATOM 570 N N . SER A 1 75 ? -21.668 -2.620 10.669 1.00 15.74 82 SER A N 1
ATOM 571 C CA . SER A 1 75 ? -21.532 -1.568 9.678 1.00 16.54 82 SER A CA 1
ATOM 572 C C . SER A 1 75 ? -20.373 -1.814 8.666 1.00 15.95 82 SER A C 1
ATOM 573 O O . SER A 1 75 ? -20.445 -1.343 7.524 1.00 15.92 82 SER A O 1
ATOM 576 N N . LEU A 1 76 ? -19.313 -2.520 9.085 1.00 15.40 83 LEU A N 1
ATOM 577 C CA . LEU A 1 76 ? -18.181 -2.823 8.227 1.00 15.33 83 LEU A CA 1
ATOM 578 C C . LEU A 1 76 ? -18.637 -3.726 7.108 1.00 14.03 83 LEU A C 1
ATOM 579 O O . LEU A 1 76 ? -18.466 -3.387 5.927 1.00 12.73 83 LEU A O 1
ATOM 584 N N . MET A 1 77 ? -19.238 -4.874 7.454 1.00 13.96 84 MET A N 1
ATOM 585 C CA . MET A 1 77 ? -19.744 -5.749 6.423 1.00 13.66 84 MET A CA 1
ATOM 586 C C . MET A 1 77 ? -20.855 -5.138 5.574 1.00 13.46 84 MET A C 1
ATOM 587 O O . MET A 1 77 ? -20.806 -5.239 4.341 1.00 11.85 84 MET A O 1
ATOM 592 N N . ASN A 1 78 ? -21.804 -4.424 6.190 1.00 13.47 85 ASN A N 1
ATOM 593 C CA . ASN A 1 78 ? -22.957 -3.901 5.420 1.00 14.33 85 ASN A CA 1
ATOM 594 C C . ASN A 1 78 ? -22.594 -2.757 4.478 1.00 14.98 85 ASN A C 1
ATOM 595 O O . ASN A 1 78 ? -23.009 -2.757 3.316 1.00 15.01 85 ASN A O 1
ATOM 600 N N . GLU A 1 79 ? -21.781 -1.807 4.944 1.00 16.05 86 GLU A N 1
ATOM 601 C CA . GLU A 1 79 ? -21.297 -0.747 4.046 1.00 17.11 86 GLU A CA 1
ATOM 602 C C . GLU A 1 79 ? -20.424 -1.323 2.926 1.00 15.75 86 GLU A C 1
ATOM 603 O O . GLU A 1 79 ? -20.509 -0.865 1.778 1.00 15.12 86 GLU A O 1
ATOM 609 N N . GLY A 1 80 ? -19.686 -2.397 3.218 1.00 14.60 87 GLY A N 1
ATOM 610 C CA . GLY A 1 80 ? -18.888 -3.025 2.180 1.00 13.14 87 GLY A CA 1
ATOM 611 C C . GLY A 1 80 ? -19.805 -3.583 1.110 1.00 13.80 87 GLY A C 1
ATOM 612 O O . GLY A 1 80 ? -19.583 -3.412 -0.090 1.00 11.95 87 GLY A O 1
ATOM 613 N N . LEU A 1 81 ? -20.826 -4.315 1.544 1.00 13.83 88 LEU A N 1
ATOM 614 C CA . LEU A 1 81 ? -21.659 -5.019 0.586 1.00 14.56 88 LEU A CA 1
ATOM 615 C C . LEU A 1 81 ? -22.480 -4.020 -0.268 1.00 14.10 88 LEU A C 1
ATOM 616 O O . LEU A 1 81 ? -22.584 -4.178 -1.478 1.00 13.76 88 LEU A O 1
ATOM 621 N N . LEU A 1 82 ? -23.006 -2.988 0.373 1.00 15.55 89 LEU A N 1
ATOM 622 C CA . LEU A 1 82 ? -23.746 -1.929 -0.308 1.00 15.85 89 LEU A CA 1
ATOM 623 C C . LEU A 1 82 ? -22.869 -1.170 -1.304 1.00 15.98 89 LEU A C 1
ATOM 624 O O . LEU A 1 82 ? -23.283 -0.939 -2.443 1.00 15.34 89 LEU A O 1
ATOM 629 N N . ARG A 1 83 ? -21.667 -0.790 -0.874 1.00 16.08 90 ARG A N 1
ATOM 630 C CA . ARG A 1 83 ? -20.769 -0.067 -1.730 1.00 16.15 90 ARG A CA 1
ATOM 631 C C . ARG A 1 83 ? -20.450 -0.897 -2.943 1.00 17.06 90 ARG A C 1
ATOM 632 O O . ARG A 1 83 ? -20.436 -0.384 -4.069 1.00 16.82 90 ARG A O 1
ATOM 640 N N . GLY A 1 84 ? -20.201 -2.185 -2.727 1.00 15.80 91 GLY A N 1
ATOM 641 C CA . GLY A 1 84 ? -19.905 -3.066 -3.830 1.00 16.18 91 GLY A CA 1
ATOM 642 C C . GLY A 1 84 ? -21.039 -3.248 -4.822 1.00 15.27 91 GLY A C 1
ATOM 643 O O . GLY A 1 84 ? -20.797 -3.154 -6.028 1.00 14.86 91 GLY A O 1
ATOM 644 N N . VAL A 1 85 ? -22.240 -3.544 -4.334 1.00 14.84 92 VAL A N 1
ATOM 645 C CA . VAL A 1 85 ? -23.362 -3.881 -5.226 1.00 15.32 92 VAL A CA 1
ATOM 646 C C . VAL A 1 85 ? -23.881 -2.602 -5.870 1.00 14.80 92 VAL A C 1
ATOM 647 O O . VAL A 1 85 ? -24.174 -2.596 -7.046 1.00 15.02 92 VAL A O 1
ATOM 651 N N . ASN A 1 86 ? -23.939 -1.527 -5.106 1.00 14.12 93 ASN A N 1
ATOM 652 C CA . ASN A 1 86 ? -24.530 -0.279 -5.615 1.00 14.78 93 ASN A CA 1
ATOM 653 C C . ASN A 1 86 ? -23.587 0.452 -6.561 1.00 14.79 93 ASN A C 1
ATOM 654 O O . ASN A 1 86 ? -24.022 0.903 -7.615 1.00 14.54 93 ASN A O 1
ATOM 659 N N . SER A 1 87 ? -22.303 0.556 -6.224 1.00 13.85 94 SER A N 1
ATOM 660 C CA . SER A 1 87 ? -21.338 1.061 -7.197 1.00 14.73 94 SER A CA 1
ATOM 661 C C . SER A 1 87 ? -21.334 0.259 -8.519 1.00 15.39 94 SER A C 1
ATOM 662 O O . SER A 1 87 ? -21.394 0.831 -9.606 1.00 15.30 94 SER A O 1
ATOM 665 N N . LEU A 1 88 ? -21.303 -1.059 -8.415 1.00 14.28 95 LEU A N 1
ATOM 666 C CA . LEU A 1 88 ? -21.299 -1.923 -9.585 1.00 14.91 95 LEU A CA 1
ATOM 667 C C . LEU A 1 88 ? -22.560 -1.739 -10.450 1.00 15.92 95 LEU A C 1
ATOM 668 O O . LEU A 1 88 ? -22.480 -1.711 -11.680 1.00 15.44 95 LEU A O 1
ATOM 673 N N . ASN A 1 89 ? -23.716 -1.650 -9.809 1.00 16.54 96 ASN A N 1
ATOM 674 C CA . ASN A 1 89 ? -24.942 -1.362 -10.539 1.00 18.70 96 ASN A CA 1
ATOM 675 C C . ASN A 1 89 ? -24.900 0.016 -11.231 1.00 18.08 96 ASN A C 1
ATOM 676 O O . ASN A 1 89 ? -25.190 0.170 -12.447 1.00 17.10 96 ASN A O 1
ATOM 681 N N . HIS A 1 90 ? -24.455 1.021 -10.500 1.00 19.32 97 HIS A N 1
ATOM 682 C CA . HIS A 1 90 ? -24.409 2.355 -11.092 1.00 18.53 97 HIS A CA 1
ATOM 683 C C . HIS A 1 90 ? -23.414 2.468 -12.261 1.00 19.20 97 HIS A C 1
ATOM 684 O O . HIS A 1 90 ? -23.744 2.947 -13.331 1.00 19.02 97 HIS A O 1
ATOM 691 N N . TYR A 1 91 ? -22.182 2.039 -12.046 1.00 19.41 98 TYR A N 1
ATOM 692 C CA . TYR A 1 91 ? -21.204 1.942 -13.088 1.00 19.54 98 TYR A CA 1
ATOM 693 C C . TYR A 1 91 ? -21.709 1.251 -14.362 1.00 19.80 98 TYR A C 1
ATOM 694 O O . TYR A 1 91 ? -21.464 1.736 -15.453 1.00 18.67 98 TYR A O 1
ATOM 703 N N . ILE A 1 92 ? -22.336 0.086 -14.232 1.00 20.69 99 ILE A N 1
ATOM 704 C CA . ILE A 1 92 ? -22.852 -0.654 -15.388 1.00 21.89 99 ILE A CA 1
ATOM 705 C C . ILE A 1 92 ? -23.922 0.166 -16.129 1.00 24.35 99 ILE A C 1
ATOM 706 O O . ILE A 1 92 ? -23.923 0.237 -17.360 1.00 24.36 99 ILE A O 1
ATOM 711 N N . GLN A 1 93 ? -24.785 0.817 -15.360 1.00 25.64 100 GLN A N 1
ATOM 712 C CA A GLN A 1 93 ? -25.797 1.622 -15.982 0.50 26.60 100 GLN A CA 1
ATOM 713 C CA B GLN A 1 93 ? -25.786 1.777 -15.850 0.50 26.51 100 GLN A CA 1
ATOM 714 C C . GLN A 1 93 ? -25.129 2.769 -16.795 1.00 27.27 100 GLN A C 1
ATOM 715 O O . GLN A 1 93 ? -25.617 3.068 -17.866 1.00 27.60 100 GLN A O 1
ATOM 726 N N . ASN A 1 94 ? -23.993 3.323 -16.366 1.00 27.97 101 ASN A N 1
ATOM 727 C CA . ASN A 1 94 ? -23.273 4.321 -17.183 1.00 29.02 101 ASN A CA 1
ATOM 728 C C . ASN A 1 94 ? -22.383 3.750 -18.321 1.00 28.50 101 ASN A C 1
ATOM 729 O O . ASN A 1 94 ? -22.109 4.453 -19.290 1.00 28.11 101 ASN A O 1
ATOM 734 N N . HIS A 1 95 ? -21.938 2.503 -18.163 1.00 27.31 102 HIS A N 1
ATOM 735 C CA . HIS A 1 95 ? -21.001 1.831 -19.048 1.00 27.24 102 HIS A CA 1
ATOM 736 C C . HIS A 1 95 ? -21.524 0.409 -19.289 1.00 26.88 102 HIS A C 1
ATOM 737 O O . HIS A 1 95 ? -21.067 -0.558 -18.652 1.00 26.11 102 HIS A O 1
ATOM 744 N N . PRO A 1 96 ? -22.511 0.269 -20.183 1.00 26.32 103 PRO A N 1
ATOM 745 C CA . PRO A 1 96 ? -23.115 -1.065 -20.454 1.00 25.86 103 PRO A CA 1
ATOM 746 C C . PRO A 1 96 ? -22.133 -2.090 -21.050 1.00 25.10 103 PRO A C 1
ATOM 747 O O . PRO A 1 96 ? -22.358 -3.300 -20.991 1.00 25.95 103 PRO A O 1
ATOM 751 N N . GLU A 1 97 ? -21.059 -1.584 -21.628 1.00 24.71 104 GLU A N 1
ATOM 752 C CA . GLU A 1 97 ? -19.984 -2.381 -22.196 1.00 23.87 104 GLU A CA 1
ATOM 753 C C . GLU A 1 97 ? -18.909 -2.755 -21.160 1.00 21.67 104 GLU A C 1
ATOM 754 O O . GLU A 1 97 ? -17.921 -3.372 -21.506 1.00 20.98 104 GLU A O 1
ATOM 760 N N . ALA A 1 98 ? -19.085 -2.398 -19.897 1.00 19.02 105 ALA A N 1
ATOM 761 C CA . ALA A 1 98 ? -18.087 -2.780 -18.899 1.00 18.24 105 ALA A CA 1
ATOM 762 C C . ALA A 1 98 ? -17.817 -4.286 -18.978 1.00 17.24 105 ALA A C 1
ATOM 763 O O . ALA A 1 98 ? -18.754 -5.061 -19.026 1.00 17.61 105 ALA A O 1
ATOM 765 N N . THR A 1 99 ? -16.547 -4.690 -19.009 1.00 16.73 106 THR A N 1
ATOM 766 C CA . THR A 1 99 ? -16.181 -6.109 -19.168 1.00 17.02 106 THR A CA 1
ATOM 767 C C . THR A 1 99 ? -16.398 -6.880 -17.883 1.00 16.07 106 THR A C 1
ATOM 768 O O . THR A 1 99 ? -16.546 -6.295 -16.824 1.00 14.71 106 THR A O 1
ATOM 772 N N . PRO A 1 100 ? -16.415 -8.214 -17.967 1.00 16.79 107 PRO A N 1
ATOM 773 C CA . PRO A 1 100 ? -16.488 -8.979 -16.715 1.00 16.05 107 PRO A CA 1
ATOM 774 C C . PRO A 1 100 ? -15.374 -8.630 -15.706 1.00 15.18 107 PRO A C 1
ATOM 775 O O . PRO A 1 100 ? -15.631 -8.602 -14.490 1.00 15.76 107 PRO A O 1
ATOM 779 N N . LEU A 1 101 ? -14.167 -8.353 -16.202 1.00 13.80 108 LEU A N 1
ATOM 780 C CA . LEU A 1 101 ? -13.030 -8.131 -15.311 1.00 14.01 108 LEU A CA 1
ATOM 781 C C . LEU A 1 101 ? -13.235 -6.780 -14.605 1.00 14.89 108 LEU A C 1
ATOM 782 O O . LEU A 1 101 ? -13.035 -6.663 -13.396 1.00 13.92 108 LEU A O 1
ATOM 787 N N . GLU A 1 102 ? -13.673 -5.782 -15.370 1.00 15.06 109 GLU A N 1
ATOM 788 C CA . GLU A 1 102 ? -13.919 -4.438 -14.789 1.00 15.92 109 GLU A CA 1
ATOM 789 C C . GLU A 1 102 ? -14.960 -4.491 -13.689 1.00 14.64 109 GLU A C 1
ATOM 790 O O . GLU A 1 102 ? -14.832 -3.831 -12.671 1.00 13.49 109 GLU A O 1
ATOM 796 N N . ARG A 1 103 ? -15.999 -5.295 -13.917 1.00 15.39 110 ARG A N 1
ATOM 797 C CA . ARG A 1 103 ? -17.077 -5.450 -12.963 1.00 14.80 110 ARG A CA 1
ATOM 798 C C . ARG A 1 103 ? -16.536 -6.084 -11.666 1.00 15.17 110 ARG A C 1
ATOM 799 O O . ARG A 1 103 ? -16.872 -5.650 -10.573 1.00 17.15 110 ARG A O 1
ATOM 807 N N . TYR A 1 104 ? -15.727 -7.119 -11.787 1.00 15.47 111 TYR A N 1
ATOM 808 C CA . TYR A 1 104 ? -15.182 -7.805 -10.605 1.00 14.28 111 TYR A CA 1
ATOM 809 C C . TYR A 1 104 ? -14.261 -6.853 -9.834 1.00 14.11 111 TYR A C 1
ATOM 810 O O . TYR A 1 104 ? -14.233 -6.835 -8.619 1.00 14.11 111 TYR A O 1
ATOM 819 N N . ALA A 1 105 ? -13.476 -6.096 -10.593 1.00 12.72 112 ALA A N 1
ATOM 820 C CA . ALA A 1 105 ? -12.558 -5.145 -10.050 1.00 12.40 112 ALA A CA 1
ATOM 821 C C . ALA A 1 105 ? -13.305 -4.097 -9.191 1.00 11.98 112 ALA A C 1
ATOM 822 O O . ALA A 1 105 ? -12.962 -3.880 -8.021 1.00 12.03 112 ALA A O 1
ATOM 824 N N . LEU A 1 106 ? -14.390 -3.547 -9.726 1.00 11.60 113 LEU A N 1
ATOM 825 C CA . LEU A 1 106 ? -15.143 -2.509 -9.032 1.00 11.85 113 LEU A CA 1
ATOM 826 C C . LEU A 1 106 ? -15.858 -3.079 -7.839 1.00 11.51 113 LEU A C 1
ATOM 827 O O . LEU A 1 106 ? -15.811 -2.518 -6.739 1.00 10.79 113 LEU A O 1
ATOM 832 N N . PHE A 1 107 ? -16.481 -4.235 -8.014 1.00 12.55 114 PHE A N 1
ATOM 833 C CA . PHE A 1 107 ? -17.169 -4.848 -6.917 1.00 13.30 114 PHE A CA 1
ATOM 834 C C . PHE A 1 107 ? -16.219 -5.101 -5.738 1.00 13.97 114 PHE A C 1
ATOM 835 O O . PHE A 1 107 ? -16.574 -4.823 -4.599 1.00 12.91 114 PHE A O 1
ATOM 843 N N . SER A 1 108 ? -15.053 -5.698 -6.033 1.00 14.56 115 SER A N 1
ATOM 844 C CA . SER A 1 108 ? -14.105 -6.087 -4.986 1.00 14.07 115 SER A CA 1
ATOM 845 C C . SER A 1 108 ? -13.511 -4.868 -4.332 1.00 13.72 115 SER A C 1
ATOM 846 O O . SER A 1 108 ? -13.255 -4.873 -3.127 1.00 14.85 115 SER A O 1
ATOM 849 N N . ALA A 1 109 ? -13.315 -3.798 -5.107 1.00 13.64 116 ALA A N 1
ATOM 850 C CA . ALA A 1 109 ? -12.790 -2.579 -4.540 1.00 12.50 116 ALA A CA 1
ATOM 851 C C . ALA A 1 109 ? -13.787 -1.958 -3.580 1.00 12.22 116 ALA A C 1
ATOM 852 O O . ALA A 1 109 ? -13.394 -1.458 -2.537 1.00 14.12 116 ALA A O 1
ATOM 854 N N . GLY A 1 110 ? -15.055 -1.887 -3.964 1.00 11.68 117 GLY A N 1
ATOM 855 C CA . GLY A 1 110 ? -16.075 -1.307 -3.114 1.00 11.37 117 GLY A CA 1
ATOM 856 C C . GLY A 1 110 ? -16.262 -2.153 -1.884 1.00 11.30 117 GLY A C 1
ATOM 857 O O . GLY A 1 110 ? -16.331 -1.648 -0.779 1.00 11.99 117 GLY A O 1
ATOM 858 N N . LEU A 1 111 ? -16.274 -3.478 -2.061 1.00 10.67 118 LEU A N 1
ATOM 859 C CA . LEU A 1 111 ? -16.388 -4.339 -0.893 1.00 8.79 118 LEU A CA 1
ATOM 860 C C . LEU A 1 111 ? -15.284 -4.182 0.154 1.00 7.99 118 LEU A C 1
ATOM 861 O O . LEU A 1 111 ? -15.574 -4.172 1.336 1.00 8.29 118 LEU A O 1
ATOM 866 N N . LEU A 1 112 ? -14.040 -4.233 -0.274 1.00 9.19 119 LEU A N 1
ATOM 867 C CA . LEU A 1 112 ? -12.839 -4.324 0.576 1.00 10.86 119 LEU A CA 1
ATOM 868 C C . LEU A 1 112 ? -12.258 -2.932 0.985 1.00 12.33 119 LEU A C 1
ATOM 869 O O . LEU A 1 112 ? -11.288 -2.798 1.727 1.00 13.64 119 LEU A O 1
ATOM 874 N N . LEU A 1 113 ? -12.862 -1.914 0.483 1.00 14.60 120 LEU A N 1
ATOM 875 C CA . LEU A 1 113 ? -12.342 -0.568 0.705 1.00 14.77 120 LEU A CA 1
ATOM 876 C C . LEU A 1 113 ? -11.867 -0.303 2.155 1.00 15.08 120 LEU A C 1
ATOM 877 O O . LEU A 1 113 ? -10.800 0.252 2.352 1.00 15.23 120 LEU A O 1
ATOM 882 N N . GLU A 1 114 ? -12.626 -0.727 3.149 1.00 15.75 121 GLU A N 1
ATOM 883 C CA . GLU A 1 114 ? -12.382 -0.407 4.538 1.00 16.35 121 GLU A CA 1
ATOM 884 C C . GLU A 1 114 ? -11.894 -1.538 5.385 1.00 14.74 121 GLU A C 1
ATOM 885 O O . GLU A 1 114 ? -11.890 -1.441 6.611 1.00 14.62 121 GLU A O 1
ATOM 891 N N . VAL A 1 115 ? -11.448 -2.592 4.723 1.00 14.33 122 VAL A N 1
ATOM 892 C CA . VAL A 1 115 ? -11.075 -3.801 5.374 1.00 13.10 122 VAL A CA 1
ATOM 893 C C . VAL A 1 115 ? -9.952 -3.628 6.377 1.00 12.71 122 VAL A C 1
ATOM 894 O O . VAL A 1 115 ? -9.890 -4.349 7.393 1.00 12.78 122 VAL A O 1
ATOM 898 N N . ALA A 1 116 ? -9.084 -2.631 6.159 1.00 12.07 123 ALA A N 1
ATOM 899 C CA . ALA A 1 116 ? -7.975 -2.360 7.109 1.00 11.83 123 ALA A CA 1
ATOM 900 C C . ALA A 1 116 ? -8.476 -1.915 8.520 1.00 13.35 123 ALA A C 1
ATOM 901 O O . ALA A 1 116 ? -7.739 -2.042 9.523 1.00 14.24 123 ALA A O 1
ATOM 903 N N . HIS A 1 117 ? -9.725 -1.465 8.616 1.00 14.16 124 HIS A N 1
ATOM 904 C CA . HIS A 1 117 ? -10.324 -1.049 9.904 1.00 15.08 124 HIS A CA 1
ATOM 905 C C . HIS A 1 117 ? -10.366 -2.194 10.933 1.00 15.95 124 HIS A C 1
ATOM 906 O O . HIS A 1 117 ? -10.302 -1.973 12.158 1.00 15.84 124 HIS A O 1
ATOM 913 N N . ALA A 1 118 ? -10.448 -3.421 10.433 1.00 15.54 125 ALA A N 1
ATOM 914 C CA . ALA A 1 118 ? -10.342 -4.639 11.274 1.00 16.03 125 ALA A CA 1
ATOM 915 C C . ALA A 1 118 ? -8.982 -4.773 11.974 1.00 16.04 125 ALA A C 1
ATOM 916 O O . ALA A 1 118 ? -8.871 -5.406 13.013 1.00 16.13 125 ALA A O 1
ATOM 918 N N . VAL A 1 119 ? -7.957 -4.140 11.416 1.00 16.63 126 VAL A N 1
ATOM 919 C CA . VAL A 1 119 ? -6.628 -4.137 11.995 1.00 16.62 126 VAL A CA 1
ATOM 920 C C . VAL A 1 119 ? -6.309 -2.889 12.786 1.00 16.81 126 VAL A C 1
ATOM 921 O O . VAL A 1 119 ? -5.725 -2.991 13.857 1.00 17.64 126 VAL A O 1
ATOM 925 N N . VAL A 1 120 ? -6.682 -1.698 12.296 1.00 16.09 127 VAL A N 1
ATOM 926 C CA . VAL A 1 120 ? -6.171 -0.492 12.894 1.00 14.87 127 VAL A CA 1
ATOM 927 C C . VAL A 1 120 ? -6.996 0.072 14.053 1.00 16.01 127 VAL A C 1
ATOM 928 O O . VAL A 1 120 ? -6.458 0.816 14.865 1.00 16.12 127 VAL A O 1
ATOM 932 N N . ASN A 1 121 ? -8.285 -0.266 14.121 1.00 14.68 128 ASN A N 1
ATOM 933 C CA . ASN A 1 121 ? -9.161 0.382 15.037 1.00 15.91 128 ASN A CA 1
ATOM 934 C C . ASN A 1 121 ? -9.165 -0.295 16.401 1.00 14.56 128 ASN A C 1
ATOM 935 O O . ASN A 1 121 ? -9.586 0.276 17.398 1.00 13.78 128 ASN A O 1
ATOM 940 N N . GLN A 1 122 ? -8.758 -1.555 16.442 1.00 15.40 129 GLN A N 1
ATOM 941 C CA . GLN A 1 122 ? -8.818 -2.278 17.674 1.00 13.62 129 GLN A CA 1
ATOM 942 C C . GLN A 1 122 ? -7.973 -3.518 17.597 1.00 14.61 129 GLN A C 1
ATOM 943 O O . GLN A 1 122 ? -7.660 -3.993 16.491 1.00 14.41 129 GLN A O 1
ATOM 949 N N . LYS A 1 123 ? -7.640 -4.062 18.764 1.00 13.91 130 LYS A N 1
ATOM 950 C CA . LYS A 1 123 ? -7.137 -5.413 18.865 1.00 14.57 130 LYS A CA 1
ATOM 951 C C . LYS A 1 123 ? -8.285 -6.266 19.340 1.00 14.26 130 LYS A C 1
ATOM 952 O O . LYS A 1 123 ? -9.179 -5.793 20.011 1.00 13.79 130 LYS A O 1
ATOM 958 N N . ILE A 1 124 ? -8.269 -7.541 18.971 1.00 15.71 131 ILE A N 1
ATOM 959 C CA . ILE A 1 124 ? -9.322 -8.428 19.323 1.00 15.88 131 ILE A CA 1
ATOM 960 C C . ILE A 1 124 ? -8.723 -9.487 20.224 1.00 15.93 131 ILE A C 1
ATOM 961 O O . ILE A 1 124 ? -7.774 -10.171 19.851 1.00 15.48 131 ILE A O 1
ATOM 966 N N . PHE A 1 125 ? -9.261 -9.585 21.431 1.00 14.95 132 PHE A N 1
ATOM 967 C CA . PHE A 1 125 ? -8.861 -10.592 22.357 1.00 15.45 132 PHE A CA 1
ATOM 968 C C . PHE A 1 125 ? -9.860 -11.759 22.300 1.00 14.94 132 PHE A C 1
ATOM 969 O O . PHE A 1 125 ? -11.009 -11.617 22.620 1.00 16.15 132 PHE A O 1
ATOM 977 N N . ILE A 1 126 ? -9.392 -12.916 21.894 1.00 15.54 133 ILE A N 1
ATOM 978 C CA . ILE A 1 126 ? -10.190 -14.114 21.988 1.00 14.91 133 ILE A CA 1
ATOM 979 C C . ILE A 1 126 ? -10.294 -14.549 23.448 1.00 16.10 133 ILE A C 1
ATOM 980 O O . ILE A 1 126 ? -9.299 -14.709 24.121 1.00 16.28 133 ILE A O 1
ATOM 985 N N . THR A 1 127 ? -11.511 -14.794 23.918 1.00 17.86 134 THR A N 1
ATOM 986 C CA . THR A 1 127 ? -11.747 -15.169 25.303 1.00 18.36 134 THR A CA 1
ATOM 987 C C . THR A 1 127 ? -12.599 -16.431 25.443 1.00 20.57 134 THR A C 1
ATOM 988 O O . THR A 1 127 ? -13.266 -16.875 24.482 1.00 19.31 134 THR A O 1
ATOM 992 N N . ASP A 1 128 ? -12.642 -16.951 26.672 1.00 21.96 135 ASP A N 1
ATOM 993 C CA . ASP A 1 128 ? -13.610 -18.006 27.026 1.00 23.75 135 ASP A CA 1
ATOM 994 C C . ASP A 1 128 ? -14.956 -17.355 27.385 1.00 25.06 135 ASP A C 1
ATOM 995 O O . ASP A 1 128 ? -15.105 -16.116 27.334 1.00 23.75 135 ASP A O 1
ATOM 1000 N N . GLU A 1 129 ? -15.948 -18.172 27.746 1.00 26.31 136 GLU A N 1
ATOM 1001 C CA . GLU A 1 129 ? -17.304 -17.625 28.017 1.00 27.38 136 GLU A CA 1
ATOM 1002 C C . GLU A 1 129 ? -17.326 -16.675 29.222 1.00 27.26 136 GLU A C 1
ATOM 1003 O O . GLU A 1 129 ? -18.216 -15.833 29.321 1.00 27.44 136 GLU A O 1
ATOM 1009 N N . GLU A 1 130 ? -16.330 -16.792 30.100 1.00 26.71 137 GLU A N 1
ATOM 1010 C CA . GLU A 1 130 ? -16.187 -15.924 31.290 1.00 27.58 137 GLU A CA 1
ATOM 1011 C C . GLU A 1 130 ? -15.449 -14.589 31.003 1.00 25.48 137 GLU A C 1
ATOM 1012 O O . GLU A 1 130 ? -15.509 -13.652 31.804 1.00 25.29 137 GLU A O 1
ATOM 1018 N N . GLY A 1 131 ? -14.741 -14.517 29.882 1.00 23.47 138 GLY A N 1
ATOM 1019 C CA . GLY A 1 131 ? -13.991 -13.318 29.508 1.00 22.50 138 GLY A CA 1
ATOM 1020 C C . GLY A 1 131 ? -12.492 -13.398 29.751 1.00 21.45 138 GLY A C 1
ATOM 1021 O O . GLY A 1 131 ? -11.763 -12.417 29.524 1.00 19.88 138 GLY A O 1
ATOM 1022 N N . ASN A 1 132 ? -12.019 -14.561 30.195 1.00 20.64 139 ASN A N 1
ATOM 1023 C CA . ASN A 1 132 ? -10.588 -14.779 30.329 1.00 21.00 139 ASN A CA 1
ATOM 1024 C C . ASN A 1 132 ? -9.929 -14.789 28.956 1.00 20.92 139 ASN A C 1
ATOM 1025 O O . ASN A 1 132 ? -10.346 -15.525 28.068 1.00 21.21 139 ASN A O 1
ATOM 1030 N N . PHE A 1 133 ? -8.873 -13.994 28.827 1.00 20.03 140 PHE A N 1
ATOM 1031 C CA . PHE A 1 133 ? -8.031 -13.981 27.625 1.00 20.08 140 PHE A CA 1
ATOM 1032 C C . PHE A 1 133 ? -7.499 -15.366 27.335 1.00 19.70 140 PHE A C 1
ATOM 1033 O O . PHE A 1 133 ? -6.862 -15.933 28.188 1.00 20.06 140 PHE A O 1
ATOM 1041 N N . ILE A 1 134 ? -7.721 -15.849 26.119 1.00 20.06 141 ILE A N 1
ATOM 1042 C CA . ILE A 1 134 ? -7.060 -17.031 25.567 1.00 20.57 141 ILE A CA 1
ATOM 1043 C C . ILE A 1 134 ? -5.895 -16.712 24.609 1.00 20.43 141 ILE A C 1
ATOM 1044 O O . ILE A 1 134 ? -4.774 -17.207 24.766 1.00 21.11 141 ILE A O 1
ATOM 1049 N N . LYS A 1 135 ? -6.153 -15.905 23.595 1.00 19.14 142 LYS A N 1
ATOM 1050 C CA . LYS A 1 135 ? -5.112 -15.482 22.679 1.00 19.11 142 LYS A CA 1
ATOM 1051 C C . LYS A 1 135 ? -5.564 -14.206 21.978 1.00 17.87 142 LYS A C 1
ATOM 1052 O O . LYS A 1 135 ? -6.701 -13.858 22.075 1.00 17.51 142 LYS A O 1
ATOM 1058 N N . GLN A 1 136 ? -4.654 -13.536 21.293 1.00 17.94 143 GLN A N 1
ATOM 1059 C CA . GLN A 1 136 ? -4.936 -12.273 20.586 1.00 18.58 143 GLN A CA 1
ATOM 1060 C C . GLN A 1 136 ? -5.069 -12.598 19.102 1.00 18.66 143 GLN A C 1
ATOM 1061 O O . GLN A 1 136 ? -4.261 -13.368 18.565 1.00 19.44 143 GLN A O 1
ATOM 1067 N N . TRP A 1 137 ? -6.090 -12.068 18.434 1.00 17.68 144 TRP A N 1
ATOM 1068 C CA . TRP A 1 137 ? -6.257 -12.381 17.008 1.00 16.34 144 TRP A CA 1
ATOM 1069 C C . TRP A 1 137 ? -5.168 -11.677 16.208 1.00 16.38 144 TRP A C 1
ATOM 1070 O O . TRP A 1 137 ? -4.962 -10.458 16.369 1.00 16.03 144 TRP A O 1
ATOM 1081 N N . ASN A 1 138 ? -4.492 -12.439 15.352 1.00 14.91 145 ASN A N 1
ATOM 1082 C CA . ASN A 1 138 ? -3.631 -11.904 14.286 1.00 15.97 145 ASN A CA 1
ATOM 1083 C C . ASN A 1 138 ? -4.411 -11.952 12.952 1.00 15.05 145 ASN A C 1
ATOM 1084 O O . ASN A 1 138 ? -4.539 -13.017 12.313 1.00 14.75 145 ASN A O 1
ATOM 1089 N N . PRO A 1 139 ? -4.963 -10.813 12.544 1.00 13.46 146 PRO A N 1
ATOM 1090 C CA . PRO A 1 139 ? -5.714 -10.788 11.286 1.00 12.45 146 PRO A CA 1
ATOM 1091 C C . PRO A 1 139 ? -4.905 -11.197 10.055 1.00 10.78 146 PRO A C 1
ATOM 1092 O O . PRO A 1 139 ? -5.475 -11.647 9.071 1.00 12.17 146 PRO A O 1
ATOM 1096 N N . PHE A 1 140 ? -3.592 -11.056 10.085 1.00 10.34 147 PHE A N 1
ATOM 1097 C CA . PHE A 1 140 ? -2.802 -11.456 8.948 1.00 11.19 147 PHE A CA 1
ATOM 1098 C C . PHE A 1 140 ? -2.618 -12.990 8.851 1.00 12.48 147 PHE A C 1
ATOM 1099 O O . PHE A 1 140 ? -2.186 -13.476 7.814 1.00 12.71 147 PHE A O 1
ATOM 1107 N N . SER A 1 141 ? -3.032 -13.741 9.869 1.00 14.06 148 SER A N 1
ATOM 1108 C CA . SER A 1 141 ? -2.937 -15.228 9.774 1.00 15.65 148 SER A CA 1
ATOM 1109 C C . SER A 1 141 ? -4.229 -15.882 9.361 1.00 15.75 148 SER A C 1
ATOM 1110 O O . SER A 1 141 ? -4.266 -17.105 9.142 1.00 17.38 148 SER A O 1
ATOM 1113 N N . GLY A 1 142 ? -5.278 -15.086 9.222 1.00 15.15 149 GLY A N 1
ATOM 1114 C CA . GLY A 1 142 ? -6.596 -15.550 8.868 1.00 15.79 149 GLY A CA 1
ATOM 1115 C C . GLY A 1 142 ? -7.740 -15.076 9.768 1.00 15.93 149 GLY A C 1
ATOM 1116 O O . GLY A 1 142 ? -7.529 -14.359 10.742 1.00 16.19 149 GLY A O 1
ATOM 1117 N N . PRO A 1 143 ? -8.980 -15.410 9.393 1.00 16.38 150 PRO A N 1
ATOM 1118 C CA . PRO A 1 143 ? -10.138 -14.946 10.129 1.00 17.12 150 PRO A CA 1
ATOM 1119 C C . PRO A 1 143 ? -10.252 -15.652 11.478 1.00 18.26 150 PRO A C 1
ATOM 1120 O O . PRO A 1 143 ? -9.627 -16.709 11.683 1.00 15.85 150 PRO A O 1
ATOM 1124 N N . LEU A 1 144 ? -11.036 -15.075 12.384 1.00 18.87 151 LEU A N 1
ATOM 1125 C CA . LEU A 1 144 ? -11.273 -15.687 13.701 1.00 20.56 151 LEU A CA 1
ATOM 1126 C C . LEU A 1 144 ? -11.697 -17.149 13.578 1.00 21.39 151 LEU A C 1
ATOM 1127 O O . LEU A 1 144 ? -11.205 -18.004 14.328 1.00 22.39 151 LEU A O 1
ATOM 1132 N N . ILE A 1 145 ? -12.533 -17.466 12.588 1.00 22.69 152 ILE A N 1
ATOM 1133 C CA . ILE A 1 145 ? -13.088 -18.842 12.479 1.00 23.79 152 ILE A CA 1
ATOM 1134 C C . ILE A 1 145 ? -12.120 -19.940 12.066 1.00 25.80 152 ILE A C 1
ATOM 1135 O O . ILE A 1 145 ? -12.491 -21.131 12.124 1.00 25.07 152 ILE A O 1
ATOM 1140 N N . ASP A 1 146 ? -10.899 -19.580 11.658 1.00 27.76 153 ASP A N 1
ATOM 1141 C CA . ASP A 1 146 ? -9.843 -20.598 11.416 1.00 29.96 153 ASP A CA 1
ATOM 1142 C C . ASP A 1 146 ? -9.670 -21.545 12.605 1.00 30.32 153 ASP A C 1
ATOM 1143 O O . ASP A 1 146 ? -9.426 -22.764 12.414 1.00 29.51 153 ASP A O 1
ATOM 1148 N N . ASP A 1 147 ? -9.813 -21.018 13.822 1.00 30.17 154 ASP A N 1
ATOM 1149 C CA . ASP A 1 147 ? -9.795 -21.887 15.008 1.00 31.23 154 ASP A CA 1
ATOM 1150 C C . ASP A 1 147 ? -11.216 -22.241 15.455 1.00 30.14 154 ASP A C 1
ATOM 1151 O O . ASP A 1 147 ? -11.988 -21.392 15.895 1.00 28.77 154 ASP A O 1
ATOM 1156 N N . VAL A 1 148 ? -11.553 -23.515 15.386 1.00 29.74 155 VAL A N 1
ATOM 1157 C CA . VAL A 1 148 ? -12.949 -23.899 15.522 1.00 29.29 155 VAL A CA 1
ATOM 1158 C C . VAL A 1 148 ? -13.404 -23.715 16.990 1.00 28.56 155 VAL A C 1
ATOM 1159 O O . VAL A 1 148 ? -14.599 -23.585 17.271 1.00 28.45 155 VAL A O 1
ATOM 1163 N N . GLU A 1 149 ? -12.448 -23.608 17.906 1.00 27.82 156 GLU A N 1
ATOM 1164 C CA . GLU A 1 149 ? -12.754 -23.372 19.317 1.00 28.47 156 GLU A CA 1
ATOM 1165 C C . GLU A 1 149 ? -13.001 -21.889 19.679 1.00 27.69 156 GLU A C 1
ATOM 1166 O O . GLU A 1 149 ? -13.557 -21.594 20.731 1.00 27.19 156 GLU A O 1
ATOM 1172 N N . THR A 1 150 ? -12.655 -20.964 18.780 1.00 25.01 157 THR A N 1
ATOM 1173 C CA . THR A 1 150 ? -12.876 -19.562 19.051 1.00 23.74 157 THR A CA 1
ATOM 1174 C C . THR A 1 150 ? -14.358 -19.230 19.016 1.00 22.83 157 THR A C 1
ATOM 1175 O O . THR A 1 150 ? -14.972 -19.296 17.962 1.00 22.98 157 THR A O 1
ATOM 1179 N N . LYS A 1 151 ? -14.934 -18.892 20.166 1.00 21.91 158 LYS A N 1
ATOM 1180 C CA . LYS A 1 151 ? -16.363 -18.616 20.263 1.00 22.19 158 LYS A CA 1
ATOM 1181 C C . LYS A 1 151 ? -16.723 -17.176 20.696 1.00 20.64 158 LYS A C 1
ATOM 1182 O O . LYS A 1 151 ? -17.812 -16.719 20.446 1.00 20.21 158 LYS A O 1
ATOM 1188 N N . HIS A 1 152 ? -15.819 -16.474 21.357 1.00 20.00 159 HIS A N 1
ATOM 1189 C CA . HIS A 1 152 ? -16.123 -15.155 21.918 1.00 18.58 159 HIS A CA 1
ATOM 1190 C C . HIS A 1 152 ? -14.881 -14.347 21.830 1.00 17.46 159 HIS A C 1
ATOM 1191 O O . HIS A 1 152 ? -13.790 -14.919 21.854 1.00 15.74 159 HIS A O 1
ATOM 1198 N N . TYR A 1 153 ? -15.038 -13.014 21.747 1.00 16.31 160 TYR A N 1
ATOM 1199 C CA . TYR A 1 153 ? -13.914 -12.121 21.781 1.00 16.15 160 TYR A CA 1
ATOM 1200 C C . TYR A 1 153 ? -14.264 -10.768 22.363 1.00 16.96 160 TYR A C 1
ATOM 1201 O O . TYR A 1 153 ? -15.421 -10.381 22.382 1.00 18.74 160 TYR A O 1
ATOM 1210 N N . LYS A 1 154 ? -13.252 -10.072 22.859 1.00 18.03 161 LYS A N 1
ATOM 1211 C CA A LYS A 1 154 ? -13.383 -8.672 23.307 0.50 18.15 161 LYS A CA 1
ATO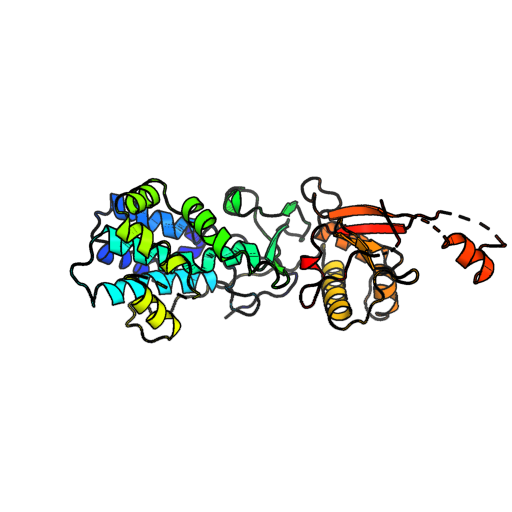M 1212 C CA B LYS A 1 154 ? -13.404 -8.679 23.292 0.50 18.14 161 LYS A CA 1
ATOM 1213 C C . LYS A 1 154 ? -12.807 -7.739 22.250 1.00 18.04 161 LYS A C 1
ATOM 1214 O O . LYS A 1 154 ? -11.795 -8.034 21.681 1.00 19.42 161 LYS A O 1
ATOM 1225 N N . ILE A 1 155 ? -13.431 -6.586 22.060 1.00 17.87 162 ILE A N 1
ATOM 1226 C CA . ILE A 1 155 ? -12.852 -5.504 21.242 1.00 17.50 162 ILE A CA 1
ATOM 1227 C C . ILE A 1 155 ? -12.043 -4.566 22.152 1.00 17.58 162 ILE A C 1
ATOM 1228 O O . ILE A 1 155 ? -12.597 -3.987 23.103 1.00 17.90 162 ILE A O 1
ATOM 1233 N N . MET A 1 156 ? -10.737 -4.452 21.900 1.00 16.54 163 MET A N 1
ATOM 1234 C CA . MET A 1 156 ? -9.866 -3.541 22.681 1.00 16.60 163 MET A CA 1
ATOM 1235 C C . MET A 1 156 ? -9.458 -2.316 21.810 1.00 15.99 163 MET A C 1
ATOM 1236 O O . MET A 1 156 ? -8.624 -2.432 20.919 1.00 15.96 163 MET A O 1
ATOM 1241 N N . PRO A 1 157 ? -10.085 -1.151 22.032 1.00 17.54 164 PRO A N 1
ATOM 1242 C CA . PRO A 1 157 ? -9.803 0.022 21.199 1.00 17.38 164 PRO A CA 1
ATOM 1243 C C . PRO A 1 157 ? -8.333 0.485 21.172 1.00 17.53 164 PRO A C 1
ATOM 1244 O O . PRO A 1 157 ? -7.616 0.390 22.194 1.00 17.39 164 PRO A O 1
ATOM 1248 N N . LEU A 1 158 ? -7.903 0.982 20.007 1.00 16.51 165 LEU A N 1
ATOM 1249 C CA . LEU A 1 158 ? -6.571 1.516 19.806 1.00 16.53 165 LEU A CA 1
ATOM 1250 C C . LEU A 1 158 ? -6.712 3.031 19.591 1.00 16.05 165 LEU A C 1
ATOM 1251 O O . LEU A 1 158 ? -7.754 3.498 19.143 1.00 15.87 165 LEU A O 1
ATOM 1256 N N . SER A 1 159 ? -5.679 3.769 19.933 1.00 16.83 166 SER A N 1
ATOM 1257 C CA . SER A 1 159 ? -5.564 5.201 19.501 1.00 17.94 166 SER A CA 1
ATOM 1258 C C . SER A 1 159 ? -5.664 5.280 17.962 1.00 17.75 166 SER A C 1
ATOM 1259 O O . SER A 1 159 ? -5.703 4.248 17.254 1.00 18.09 166 SER A O 1
ATOM 1262 N N . SER A 1 160 ? -5.692 6.485 17.436 1.00 17.43 167 SER A N 1
ATOM 1263 C CA . SER A 1 160 ? -5.787 6.719 15.995 1.00 17.59 167 SER A CA 1
ATOM 1264 C C . SER A 1 160 ? -4.416 6.613 15.293 1.00 16.83 167 SER A C 1
ATOM 1265 O O . SER A 1 160 ? -4.321 6.736 14.078 1.00 16.35 167 SER A O 1
ATOM 1268 N N . TYR A 1 161 ? -3.362 6.368 16.048 1.00 17.21 168 TYR A N 1
ATOM 1269 C CA . TYR A 1 161 ? -2.024 6.291 15.501 1.00 17.79 168 TYR A CA 1
ATOM 1270 C C . TYR A 1 161 ? -1.890 5.354 14.277 1.00 16.29 168 TYR A C 1
ATOM 1271 O O . TYR A 1 161 ? -1.217 5.705 13.293 1.00 16.13 168 TYR A O 1
ATOM 1280 N N . TYR A 1 162 ? -2.536 4.201 14.305 1.00 14.45 169 TYR A N 1
ATOM 1281 C CA . TYR A 1 162 ? -2.374 3.247 13.182 1.00 14.93 169 TYR A CA 1
ATOM 1282 C C . TYR A 1 162 ? -3.127 3.557 11.897 1.00 14.74 169 TYR A C 1
ATOM 1283 O O . TYR A 1 162 ? -2.965 2.838 10.901 1.00 14.76 169 TYR A O 1
ATOM 1292 N N . GLN A 1 163 ? -3.886 4.651 11.869 1.00 15.20 170 GLN A N 1
ATOM 1293 C CA A GLN A 1 163 ? -4.657 4.990 10.665 0.50 15.03 170 GLN A CA 1
ATOM 1294 C CA B GLN A 1 163 ? -4.662 5.038 10.683 0.50 15.19 170 GLN A CA 1
ATOM 1295 C C . GLN A 1 163 ? -3.705 5.352 9.523 1.00 15.40 170 GLN A C 1
ATOM 1296 O O . GLN A 1 163 ? -4.060 5.221 8.353 1.00 14.50 170 GLN A O 1
ATOM 1307 N N . ARG A 1 164 ? -2.493 5.777 9.884 1.00 14.99 171 ARG A N 1
ATOM 1308 C CA . ARG A 1 164 ? -1.451 6.119 8.914 1.00 15.93 171 ARG A CA 1
ATOM 1309 C C . ARG A 1 164 ? -1.020 4.934 8.079 1.00 15.13 171 ARG A C 1
ATOM 1310 O O . ARG A 1 164 ? -0.549 5.131 6.991 1.00 14.63 171 ARG A O 1
ATOM 1318 N N . ASN A 1 165 ? -1.219 3.720 8.604 1.00 13.98 172 ASN A N 1
ATOM 1319 C CA . ASN A 1 165 ? -0.849 2.484 7.940 1.00 14.41 172 ASN A CA 1
ATOM 1320 C C . ASN A 1 165 ? -1.936 1.926 7.021 1.00 13.91 172 ASN A C 1
ATOM 1321 O O . ASN A 1 165 ? -1.675 0.919 6.323 1.00 13.11 172 ASN A O 1
ATOM 1326 N N . ILE A 1 166 ? -3.133 2.533 7.013 1.00 13.77 173 ILE A N 1
ATOM 1327 C CA . ILE A 1 166 ? -4.232 2.046 6.151 1.00 14.80 173 ILE A CA 1
ATOM 1328 C C . ILE A 1 166 ? -3.762 1.874 4.701 1.00 15.83 173 ILE A C 1
ATOM 1329 O O . ILE A 1 166 ? -3.998 0.808 4.101 1.00 15.47 173 ILE A O 1
ATOM 1334 N N . PRO A 1 167 ? -3.077 2.880 4.132 1.00 16.13 174 PRO A N 1
ATOM 1335 C CA . PRO A 1 167 ? -2.619 2.664 2.750 1.00 16.59 174 PRO A CA 1
ATOM 1336 C C . PRO A 1 167 ? -1.685 1.476 2.525 1.00 15.96 174 PRO A C 1
ATOM 1337 O O . PRO A 1 167 ? -1.575 1.032 1.399 1.00 17.43 174 PRO A O 1
ATOM 1341 N N . SER A 1 168 ? -1.010 0.966 3.560 1.00 15.89 175 SER A N 1
ATOM 1342 C CA . SER A 1 168 ? -0.137 -0.179 3.388 1.00 16.21 175 SER A CA 1
ATOM 1343 C C . SER A 1 168 ? -0.837 -1.505 3.693 1.00 14.62 175 SER A C 1
ATOM 1344 O O . SER A 1 168 ? -0.520 -2.517 3.100 1.00 14.57 175 SER A O 1
ATOM 1347 N N . ILE A 1 169 ? -1.791 -1.472 4.606 1.00 13.79 176 ILE A N 1
ATOM 1348 C CA . ILE A 1 169 ? -2.468 -2.643 5.103 1.00 13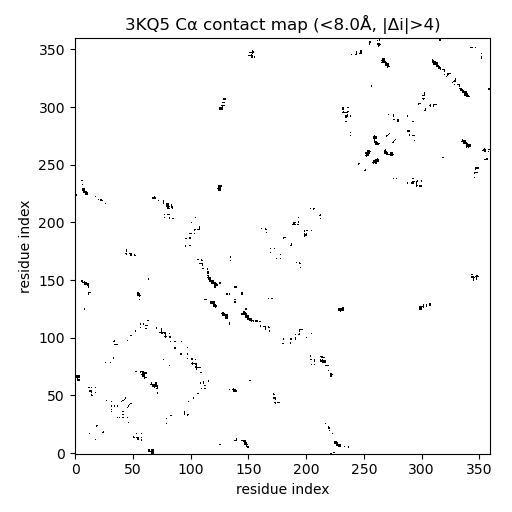.74 176 ILE A CA 1
ATOM 1349 C C . ILE A 1 169 ? -3.490 -3.082 4.077 1.00 13.86 176 ILE A C 1
ATOM 1350 O O . ILE A 1 169 ? -3.605 -4.261 3.827 1.00 12.78 176 ILE A O 1
ATOM 1355 N N . THR A 1 170 ? -4.169 -2.133 3.458 1.00 12.66 177 THR A N 1
ATOM 1356 C CA . THR A 1 170 ? -5.255 -2.490 2.524 1.00 13.54 177 THR A CA 1
ATOM 1357 C C . THR A 1 170 ? -4.821 -3.505 1.412 1.00 13.52 177 THR A C 1
ATOM 1358 O O . THR A 1 170 ? -5.440 -4.584 1.306 1.00 12.73 177 THR A O 1
ATOM 1362 N N . PRO A 1 171 ? -3.791 -3.170 0.621 1.00 14.33 178 PRO A N 1
ATOM 1363 C CA . PRO A 1 171 ? -3.318 -4.056 -0.462 1.00 14.99 178 PRO A CA 1
ATOM 1364 C C . PRO A 1 171 ? -2.947 -5.448 0.034 1.00 13.91 178 PRO A C 1
ATOM 1365 O O . PRO A 1 171 ? -3.270 -6.439 -0.662 1.00 12.29 178 PRO A O 1
ATOM 1369 N N . ILE A 1 172 ? -2.318 -5.530 1.221 1.00 13.88 179 ILE A N 1
ATOM 1370 C CA . ILE A 1 172 ? -2.012 -6.880 1.828 1.00 15.41 179 ILE A CA 1
ATOM 1371 C C . ILE A 1 172 ? -3.284 -7.654 2.117 1.00 15.29 179 ILE A C 1
ATOM 1372 O O . ILE A 1 172 ? -3.422 -8.812 1.722 1.00 15.19 179 ILE A O 1
ATOM 1377 N N . LEU A 1 173 ? -4.229 -7.020 2.818 1.00 14.72 180 LEU A N 1
ATOM 1378 C CA . LEU A 1 173 ? -5.440 -7.733 3.232 1.00 14.99 180 LEU A CA 1
ATOM 1379 C C . LEU A 1 173 ? -6.313 -8.104 2.003 1.00 14.50 180 LEU A C 1
ATOM 1380 O O . LEU A 1 173 ? -6.940 -9.134 2.001 1.00 13.40 180 LEU A O 1
ATOM 1385 N N . VAL A 1 174 ? -6.303 -7.284 0.964 1.00 14.39 181 VAL A N 1
ATOM 1386 C CA . VAL A 1 174 ? -7.021 -7.581 -0.271 1.00 14.89 181 VAL A CA 1
ATOM 1387 C C . VAL A 1 174 ? -6.498 -8.795 -0.969 1.00 15.23 181 VAL A C 1
ATOM 1388 O O . VAL A 1 174 ? -7.288 -9.679 -1.336 1.00 14.09 181 VAL A O 1
ATOM 1392 N N . ARG A 1 175 ? -5.180 -8.918 -1.059 1.00 15.89 182 ARG A N 1
ATOM 1393 C CA . ARG A 1 175 ? -4.636 -10.130 -1.641 1.00 16.02 182 ARG A CA 1
ATOM 1394 C C . ARG A 1 175 ? -4.870 -11.364 -0.757 1.00 15.46 182 ARG A C 1
ATOM 1395 O O . ARG A 1 175 ? -5.089 -12.506 -1.274 1.00 16.51 182 ARG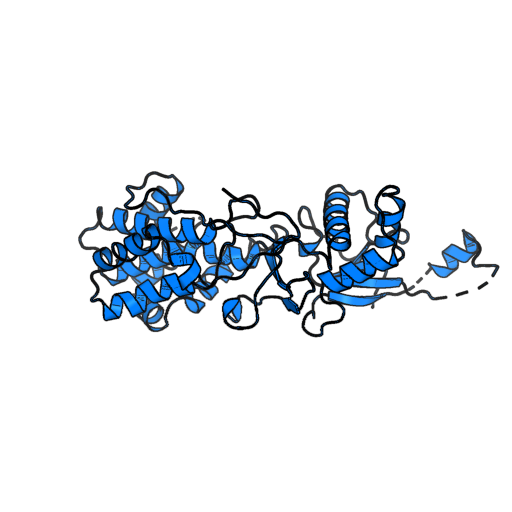 A O 1
ATOM 1403 N N . GLN A 1 176 ? -4.850 -11.164 0.554 1.00 15.00 183 GLN A N 1
ATOM 1404 C CA . GLN A 1 176 ? -5.105 -12.236 1.512 1.00 14.46 183 GLN A CA 1
ATOM 1405 C C . GLN A 1 176 ? -6.547 -12.767 1.371 1.00 14.91 183 GLN A C 1
ATOM 1406 O O . GLN A 1 176 ? -6.786 -13.959 1.442 1.00 15.09 183 GLN A O 1
ATOM 1412 N N . LEU A 1 177 ? -7.502 -11.880 1.121 1.00 14.41 184 LEU A N 1
ATOM 1413 C CA . LEU A 1 177 ? -8.897 -12.248 1.125 1.00 14.64 184 LEU A CA 1
ATOM 1414 C C . LEU A 1 177 ? -9.479 -12.677 -0.218 1.00 14.37 184 LEU A C 1
ATOM 1415 O O . LEU A 1 177 ? -10.460 -13.376 -0.243 1.00 15.12 184 LEU A O 1
ATOM 1420 N N . LEU A 1 178 ? -8.913 -12.203 -1.325 1.00 14.74 185 LEU A N 1
ATOM 1421 C CA . LEU A 1 178 ? -9.420 -12.487 -2.645 1.00 13.86 185 LEU A CA 1
ATOM 1422 C C . LEU A 1 178 ? -9.033 -13.932 -2.960 1.00 13.83 185 LEU A C 1
ATOM 1423 O O . LEU A 1 178 ? -7.903 -14.343 -2.676 1.00 13.39 185 LEU A O 1
ATOM 1428 N N . PRO A 1 179 ? -9.937 -14.660 -3.583 1.00 13.97 186 PRO A N 1
ATOM 1429 C CA . PRO A 1 179 ? -9.522 -15.983 -4.132 1.00 15.64 186 PRO A CA 1
ATOM 1430 C C . PRO A 1 179 ? -8.318 -15.787 -5.042 1.00 16.01 186 PRO A C 1
ATOM 1431 O O . PRO A 1 179 ? -8.207 -14.748 -5.700 1.00 16.19 186 PRO A O 1
ATOM 1435 N N . ASP A 1 180 ? -7.461 -16.789 -5.110 1.00 18.71 187 ASP A N 1
ATOM 1436 C CA . ASP A 1 180 ? -6.180 -16.704 -5.840 1.00 19.82 187 ASP A CA 1
ATOM 1437 C C . ASP A 1 180 ? -6.397 -16.440 -7.321 1.00 18.40 187 ASP A C 1
ATOM 1438 O O . ASP A 1 180 ? -5.721 -15.588 -7.966 1.00 19.34 187 ASP A O 1
ATOM 1443 N N . GLU A 1 181 ? -7.398 -17.125 -7.834 1.00 17.75 188 GLU A N 1
ATOM 1444 C CA . GLU A 1 181 ? -7.771 -17.017 -9.234 1.00 17.33 188 GLU A CA 1
ATOM 1445 C C . GLU A 1 181 ? -8.317 -15.579 -9.499 1.00 16.17 188 GLU A C 1
ATOM 1446 O O . GLU A 1 181 ? -8.109 -15.019 -10.564 1.00 15.12 188 GLU A O 1
ATOM 1448 N N . GLY A 1 182 ? -9.003 -14.998 -8.523 1.00 14.98 189 GLY A N 1
ATOM 1449 C CA . GLY A 1 182 ? -9.515 -13.618 -8.647 1.00 14.98 189 GLY A CA 1
ATOM 1450 C C . GLY A 1 182 ? -8.430 -12.586 -8.775 1.00 14.70 189 GLY A C 1
ATOM 1451 O O . GLY A 1 182 ? -8.508 -11.690 -9.660 1.00 15.41 189 GLY A O 1
ATOM 1452 N N . PHE A 1 183 ? -7.411 -12.702 -7.925 1.00 13.75 190 PHE A N 1
ATOM 1453 C CA . PHE A 1 183 ? -6.276 -11.755 -7.923 1.00 14.02 190 PHE A CA 1
ATOM 1454 C C . PHE A 1 183 ? -5.456 -11.957 -9.182 1.00 14.57 190 PHE A C 1
ATOM 1455 O O . PHE A 1 183 ? -5.056 -11.004 -9.837 1.00 14.55 190 PHE A O 1
ATOM 1463 N N . LEU A 1 184 ? -5.287 -13.205 -9.597 1.00 16.14 191 LEU A N 1
ATOM 1464 C CA . LEU A 1 184 ? -4.573 -13.488 -10.837 1.00 17.36 191 LEU A CA 1
ATOM 1465 C C . LEU A 1 184 ? -5.268 -12.836 -12.040 1.00 17.16 191 LEU A C 1
ATOM 1466 O O . LEU A 1 184 ? -4.627 -12.276 -12.933 1.00 17.48 191 LEU A O 1
ATOM 1471 N N . TRP A 1 185 ? -6.590 -12.924 -12.077 1.00 17.14 192 TRP A N 1
ATOM 1472 C CA . TRP A 1 185 ? -7.356 -12.334 -13.177 1.00 16.48 192 TRP A CA 1
ATOM 1473 C C . TRP A 1 185 ? -7.214 -10.807 -13.187 1.00 16.60 192 TRP A C 1
ATOM 1474 O O . TRP A 1 185 ? -7.029 -10.187 -14.246 1.00 16.52 192 TRP A O 1
ATOM 1485 N N . LEU A 1 186 ? -7.208 -10.184 -12.011 1.00 15.35 193 LEU A N 1
ATOM 1486 C CA . LEU A 1 186 ? -7.031 -8.724 -11.962 1.00 15.74 193 LEU A CA 1
ATOM 1487 C C . LEU A 1 186 ? -5.670 -8.310 -12.524 1.00 15.91 193 LEU A C 1
ATOM 1488 O O . LEU A 1 186 ? -5.585 -7.312 -13.277 1.00 15.77 193 LEU A O 1
ATOM 1493 N N . THR A 1 187 ? -4.633 -9.098 -12.200 1.00 15.82 194 THR A N 1
ATOM 1494 C CA . THR A 1 187 ? -3.258 -8.848 -12.665 1.00 16.27 194 THR A CA 1
ATOM 1495 C C . THR A 1 187 ? -3.052 -9.103 -14.165 1.00 17.69 194 THR A C 1
ATOM 1496 O O . THR A 1 187 ? -2.063 -8.652 -14.701 1.00 17.47 194 THR A O 1
ATOM 1500 N N . SER A 1 188 ? -3.973 -9.829 -14.819 1.00 18.70 195 SER A N 1
ATOM 1501 C CA . SER A 1 188 ? -3.943 -10.063 -16.267 1.00 19.44 195 SER A CA 1
ATOM 1502 C C . SER A 1 188 ? -4.233 -8.810 -17.111 1.00 20.50 195 SER A C 1
ATOM 1503 O O . SER A 1 188 ? -3.994 -8.798 -18.287 1.00 21.51 195 SER A O 1
ATOM 1506 N N . ASP A 1 189 ? -4.787 -7.763 -16.544 1.00 20.40 196 ASP A N 1
ATOM 1507 C CA . ASP A 1 189 ? -4.828 -6.491 -17.291 1.00 19.97 196 ASP A CA 1
ATOM 1508 C C . ASP A 1 189 ? -4.253 -5.395 -16.419 1.00 19.36 196 ASP A C 1
ATOM 1509 O O . ASP A 1 189 ? -4.854 -5.060 -15.382 1.00 18.90 196 ASP A O 1
ATOM 1514 N N . MET A 1 190 ? -3.110 -4.829 -16.825 1.00 18.51 197 MET A N 1
ATOM 1515 C CA . MET A 1 190 ? -2.395 -3.798 -16.027 1.00 18.99 197 MET A CA 1
ATOM 1516 C C . MET A 1 190 ? -3.139 -2.454 -15.902 1.00 17.64 197 MET A C 1
ATOM 1517 O O . MET A 1 190 ? -3.068 -1.793 -14.862 1.00 16.45 197 MET A O 1
ATOM 1522 N N . ARG A 1 191 ? -3.837 -2.015 -16.934 1.00 16.94 198 ARG A N 1
ATOM 1523 C CA . ARG A 1 191 ? -4.653 -0.812 -16.727 1.00 17.27 198 ARG A CA 1
ATOM 1524 C C . ARG A 1 191 ? -5.814 -0.995 -15.740 1.00 15.92 198 ARG A C 1
ATOM 1525 O O . ARG A 1 191 ? -6.017 -0.179 -14.875 1.00 15.96 198 ARG A O 1
ATOM 1533 N N . VAL A 1 192 ? -6.557 -2.085 -15.835 1.00 15.67 199 VAL A N 1
ATOM 1534 C CA . VAL A 1 192 ? -7.586 -2.345 -14.846 1.00 15.43 199 VAL A CA 1
ATOM 1535 C C . VAL A 1 192 ? -6.957 -2.476 -13.455 1.00 14.88 199 VAL A C 1
ATOM 1536 O O . VAL A 1 192 ? -7.447 -1.880 -12.486 1.00 14.09 199 VAL A O 1
ATOM 1540 N N . PHE A 1 193 ? -5.928 -3.317 -13.348 1.00 15.26 200 PHE A N 1
ATOM 1541 C CA . PHE A 1 193 ? -5.215 -3.532 -12.079 1.00 15.32 200 PHE A CA 1
ATOM 1542 C C . PHE A 1 193 ? -4.798 -2.175 -11.487 1.00 15.22 200 PHE A C 1
ATOM 1543 O O . PHE A 1 193 ? -4.958 -1.933 -10.291 1.00 15.72 200 PHE A O 1
ATOM 1551 N N . SER A 1 194 ? -4.225 -1.323 -12.317 1.00 14.35 201 SER A N 1
ATOM 1552 C CA . SER A 1 194 ? -3.803 0.002 -11.842 1.00 14.15 201 SER A CA 1
ATOM 1553 C C . SER A 1 194 ? -4.974 0.790 -11.274 1.00 14.53 201 SER A C 1
ATOM 1554 O O . SER A 1 194 ? -4.886 1.345 -10.147 1.00 14.02 201 SER A O 1
ATOM 1557 N N . ASP A 1 195 ? -6.072 0.846 -12.033 1.00 13.68 202 ASP A N 1
ATOM 1558 C CA . ASP A 1 195 ? -7.243 1.613 -11.572 1.00 14.91 202 ASP A CA 1
ATOM 1559 C C . ASP A 1 195 ? -7.882 0.975 -10.337 1.00 14.06 202 ASP A C 1
ATOM 1560 O O . ASP A 1 195 ? -8.498 1.665 -9.567 1.00 14.28 202 ASP A O 1
ATOM 1565 N N . TRP A 1 196 ? -7.822 -0.347 -10.210 1.00 13.78 203 TRP A N 1
ATOM 1566 C CA . TRP A 1 196 ? -8.335 -1.058 -9.036 1.00 12.30 203 TRP A CA 1
ATOM 1567 C C . TRP A 1 196 ? -7.518 -0.682 -7.800 1.00 12.14 203 TRP A C 1
ATOM 1568 O O . TRP A 1 196 ? -8.067 -0.320 -6.761 1.00 10.92 203 TRP A O 1
ATOM 1579 N N . MET A 1 197 ? -6.195 -0.756 -7.909 1.00 12.01 204 MET A N 1
ATOM 1580 C CA A MET A 1 197 ? -5.317 -0.383 -6.798 0.50 12.45 204 MET A CA 1
ATOM 1581 C CA B MET A 1 197 ? -5.344 -0.391 -6.783 0.50 13.05 204 MET A CA 1
ATOM 1582 C C . MET A 1 197 ? -5.548 1.082 -6.408 1.00 13.43 204 MET A C 1
ATOM 1583 O O . MET A 1 197 ? -5.572 1.404 -5.223 1.00 13.17 204 MET A O 1
ATOM 1592 N N . GLN A 1 198 ? -5.756 1.965 -7.400 1.00 15.27 205 GLN A N 1
ATOM 1593 C CA . GLN A 1 198 ? -6.037 3.391 -7.073 1.00 17.47 205 GLN A CA 1
ATOM 1594 C C . GLN A 1 198 ? -7.361 3.568 -6.335 1.00 17.51 205 GLN A C 1
ATOM 1595 O O . GLN A 1 198 ? -7.425 4.298 -5.350 1.00 17.10 205 GLN A O 1
ATOM 1601 N N . ALA A 1 199 ? -8.406 2.878 -6.807 1.00 18.15 206 ALA A N 1
ATOM 1602 C CA . ALA A 1 199 ? -9.693 2.833 -6.117 1.00 18.94 206 ALA A CA 1
ATOM 1603 C C . ALA A 1 199 ? -9.569 2.397 -4.649 1.00 18.70 206 ALA A C 1
ATOM 1604 O O . ALA A 1 199 ? -10.167 3.021 -3.741 1.00 17.66 206 ALA A O 1
ATOM 1606 N N . LEU A 1 200 ? -8.802 1.340 -4.412 1.00 19.11 207 LEU A N 1
ATOM 1607 C CA . LEU A 1 200 ? -8.577 0.839 -3.053 1.00 19.53 207 LEU A CA 1
ATOM 1608 C C . LEU A 1 200 ? -7.907 1.825 -2.111 1.00 22.81 207 LEU A C 1
ATOM 1609 O O . LEU A 1 200 ? -7.901 1.629 -0.901 1.00 22.11 207 LEU A O 1
ATOM 1614 N N . ARG A 1 201 ? -7.330 2.890 -2.681 1.00 26.91 208 ARG A N 1
ATOM 1615 C CA . ARG A 1 201 ? -6.595 3.901 -1.915 1.00 29.78 208 ARG A CA 1
ATOM 1616 C C . ARG A 1 201 ? -7.453 5.075 -1.439 1.00 32.71 208 ARG A C 1
ATOM 1617 O O . ARG A 1 201 ? -6.963 5.911 -0.694 1.00 32.21 208 ARG A O 1
ATOM 1625 N N . ASP A 1 202 ? -8.709 5.149 -1.871 1.00 35.91 209 ASP A N 1
ATOM 1626 C CA . ASP A 1 202 ? -9.675 6.023 -1.201 1.00 39.75 209 ASP A CA 1
ATOM 1627 C C . ASP A 1 202 ? -9.068 7.456 -1.169 1.00 41.56 209 ASP A C 1
ATOM 1628 O O . ASP A 1 202 ? -8.592 7.947 -2.199 1.00 42.38 209 ASP A O 1
ATOM 1633 N N . ASP A 1 203 ? -9.064 8.088 -0.001 1.00 43.45 210 ASP A N 1
ATOM 1634 C CA . ASP A 1 203 ? -8.375 9.350 0.233 1.00 44.62 210 ASP A CA 1
ATOM 1635 C C . ASP A 1 203 ? -7.119 9.508 -0.646 1.00 45.33 210 ASP A C 1
ATOM 1636 O O . ASP A 1 203 ? -7.108 10.326 -1.584 1.00 46.46 210 ASP A O 1
ATOM 1638 N N . GLY A 1 209 ? -8.400 7.329 -12.250 1.00 20.83 216 GLY A N 1
ATOM 1639 C CA . GLY A 1 209 ? -8.846 5.963 -12.472 1.00 20.53 216 GLY A CA 1
ATOM 1640 C C . GLY A 1 209 ? -10.326 5.867 -12.811 1.00 20.12 216 GLY A C 1
ATOM 1641 O O . GLY A 1 209 ? -11.137 6.631 -12.311 1.00 21.12 216 GLY A O 1
ATOM 1642 N N . ARG A 1 210 ? -10.682 4.918 -13.654 1.00 19.55 217 ARG A N 1
ATOM 1643 C CA . ARG A 1 210 ? -12.038 4.764 -14.120 1.00 19.80 217 ARG A CA 1
ATOM 1644 C C . ARG A 1 210 ? -13.097 4.546 -13.019 1.00 19.95 217 ARG A C 1
ATOM 1645 O O . ARG A 1 210 ? -14.273 4.708 -13.305 1.00 19.57 217 ARG A O 1
ATOM 1653 N N . PHE A 1 211 ? -12.710 4.126 -11.812 1.00 18.60 218 PHE A N 1
ATOM 1654 C CA . PHE A 1 211 ? -13.716 3.842 -10.789 1.00 20.38 218 PHE A CA 1
ATOM 1655 C C . PHE A 1 211 ? -13.879 4.958 -9.771 1.00 20.98 218 PHE A C 1
ATOM 1656 O O . PHE A 1 211 ? -14.735 4.864 -8.902 1.00 20.97 218 PHE A O 1
ATOM 1664 N N . GLU A 1 212 ? -13.026 5.970 -9.843 1.00 23.31 219 GLU A N 1
ATOM 1665 C CA . GLU A 1 212 ? -13.012 7.044 -8.841 1.00 24.69 219 GLU A CA 1
ATOM 1666 C C . GLU A 1 212 ? -14.367 7.781 -8.807 1.00 24.57 219 GLU A C 1
ATOM 1667 O O . GLU A 1 212 ? -14.786 8.273 -7.754 1.00 24.39 219 GLU A O 1
ATOM 1673 N N . HIS A 1 213 ? -15.029 7.920 -9.954 1.00 23.62 220 HIS A N 1
ATOM 1674 C CA . HIS A 1 213 ? -16.233 8.744 -9.964 1.00 24.28 220 HIS A CA 1
ATOM 1675 C C 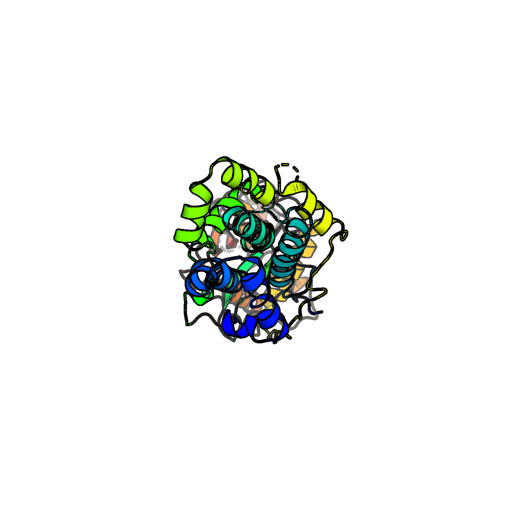. HIS A 1 213 ? -17.392 8.042 -9.209 1.00 23.40 220 HIS A C 1
ATOM 1676 O O . HIS A 1 213 ? -17.979 8.628 -8.318 1.00 23.84 220 HIS A O 1
ATOM 1683 N N . VAL A 1 214 ? -17.674 6.787 -9.531 1.00 22.00 221 VAL A N 1
ATOM 1684 C CA . VAL A 1 214 ? -18.781 6.078 -8.920 1.00 21.12 221 VAL A CA 1
ATOM 1685 C C . VAL A 1 214 ? -18.559 5.886 -7.413 1.00 20.65 221 VAL A C 1
ATOM 1686 O O . VAL A 1 214 ? -19.503 6.016 -6.626 1.00 19.82 221 VAL A O 1
ATOM 1690 N N . LEU A 1 215 ? -17.315 5.634 -7.016 1.00 19.91 222 LEU A N 1
ATOM 1691 C CA . LEU A 1 215 ? -16.957 5.484 -5.624 1.00 19.63 222 LEU A CA 1
ATOM 1692 C C . LEU A 1 215 ? -17.129 6.770 -4.868 1.00 19.31 222 LEU A C 1
ATOM 1693 O O . LEU A 1 215 ? -17.535 6.769 -3.701 1.00 17.98 222 LEU A O 1
ATOM 1698 N N . GLN A 1 216 ? -16.863 7.879 -5.540 1.00 20.37 223 GLN A N 1
ATOM 1699 C CA . GLN A 1 216 ? -17.165 9.176 -4.948 1.00 21.64 223 GLN A CA 1
ATOM 1700 C C . GLN A 1 216 ? -18.673 9.413 -4.773 1.00 21.54 223 GLN A C 1
ATOM 1701 O O . GLN A 1 216 ? -19.111 9.769 -3.693 1.00 21.42 223 GLN A O 1
ATOM 1707 N N . LEU A 1 217 ? -19.453 9.178 -5.822 1.00 21.97 224 LEU A N 1
ATOM 1708 C CA . LEU A 1 217 ? -20.916 9.244 -5.745 1.00 21.31 224 LEU A CA 1
ATOM 1709 C C . LEU A 1 217 ? -21.416 8.417 -4.548 1.00 20.83 224 LEU A C 1
ATOM 1710 O O . LEU A 1 217 ? -22.306 8.859 -3.760 1.00 19.27 224 LEU A O 1
ATOM 1715 N N . PHE A 1 218 ? -20.864 7.210 -4.379 1.00 19.97 225 PHE A N 1
ATOM 1716 C CA . PHE A 1 218 ? -21.273 6.428 -3.241 1.00 19.96 225 PHE A CA 1
ATOM 1717 C C . PHE A 1 218 ? -21.057 7.150 -1.942 1.00 20.22 225 PHE A C 1
ATOM 1718 O O . PHE A 1 218 ? -21.941 7.252 -1.128 1.00 18.36 225 PHE A O 1
ATOM 1726 N N . LYS A 1 219 ? -19.863 7.688 -1.773 1.00 22.52 226 LYS A N 1
ATOM 1727 C CA . LYS A 1 219 ? -19.492 8.431 -0.559 1.00 24.66 226 LYS A CA 1
ATOM 1728 C C . LYS A 1 219 ? -20.350 9.705 -0.320 1.00 25.03 226 LYS A C 1
ATOM 1729 O O . LYS A 1 219 ? -20.572 10.115 0.814 1.00 25.45 226 LYS A O 1
ATOM 1735 N N . HIS A 1 220 ? -20.877 10.303 -1.369 1.00 25.72 227 HIS A N 1
ATOM 1736 C CA . HIS A 1 220 ? -21.710 11.501 -1.186 1.00 26.10 227 HIS A CA 1
ATOM 1737 C C . HIS A 1 220 ? -23.211 11.198 -1.310 1.00 25.69 227 HIS A C 1
ATOM 1738 O O . HIS A 1 220 ? -24.046 12.110 -1.413 1.00 24.74 227 HIS A O 1
ATOM 1745 N N . LYS A 1 221 ? -23.516 9.906 -1.282 1.00 24.29 228 LYS A N 1
ATOM 1746 C CA . LYS A 1 221 ? -24.866 9.355 -1.353 1.00 24.94 228 LYS A CA 1
ATOM 1747 C C . LYS A 1 221 ? -25.643 9.783 -2.590 1.00 24.62 228 LYS A C 1
ATOM 1748 O O . LYS A 1 221 ? -26.841 9.989 -2.507 1.00 25.82 228 LYS A O 1
ATOM 1754 N N . ASN A 1 222 ? -24.941 9.903 -3.711 1.00 23.49 229 ASN A N 1
ATOM 1755 C CA . ASN A 1 222 ? -25.471 10.336 -4.993 1.00 23.05 229 ASN A CA 1
ATOM 1756 C C . ASN A 1 222 ? -25.588 9.227 -5.996 1.00 22.38 229 ASN A C 1
ATOM 1757 O O . ASN A 1 222 ? -25.676 9.513 -7.187 1.00 23.30 229 ASN A O 1
ATOM 1762 N N . ILE A 1 223 ? -25.616 7.991 -5.517 1.00 21.93 230 ILE A N 1
ATOM 1763 C CA . ILE A 1 223 ? -25.609 6.776 -6.340 1.00 22.05 230 ILE A CA 1
ATOM 1764 C C . ILE A 1 223 ? -27.006 6.159 -6.506 1.00 20.69 230 ILE A C 1
ATOM 1765 O O . ILE A 1 223 ? -27.790 6.119 -5.573 1.00 18.64 230 ILE A O 1
ATOM 1770 N N . ASP A 1 224 ? -27.288 5.683 -7.715 1.00 20.46 231 ASP A N 1
ATOM 1771 C CA . ASP A 1 224 ? -28.488 4.914 -7.981 1.00 21.60 231 ASP A CA 1
ATOM 1772 C C . ASP A 1 224 ? -28.303 3.453 -7.500 1.00 20.87 231 ASP A C 1
ATOM 1773 O O . ASP A 1 224 ? -27.545 2.675 -8.111 1.00 22.87 231 ASP A O 1
ATOM 1778 N N . GLY A 1 225 ? -28.996 3.072 -6.431 1.00 19.87 232 GLY A N 1
ATOM 1779 C CA . GLY A 1 225 ? -28.744 1.758 -5.802 1.00 20.34 232 GLY A CA 1
ATOM 1780 C C . GLY A 1 225 ? -29.730 0.649 -6.099 1.00 20.38 232 GLY A C 1
ATOM 1781 O O . GLY A 1 225 ? -30.887 0.902 -6.335 1.00 21.49 232 GLY A O 1
ATOM 1782 N N . LEU A 1 226 ? -29.265 -0.596 -6.107 1.00 20.91 233 LEU A N 1
ATOM 1783 C CA . LEU A 1 226 ? -30.161 -1.763 -6.113 1.00 21.47 233 LEU A CA 1
ATOM 1784 C C . LEU A 1 226 ? -30.646 -2.016 -4.711 1.00 21.21 233 LEU A C 1
ATOM 1785 O O . LEU A 1 226 ? -31.755 -2.519 -4.501 1.00 21.98 233 LEU A O 1
ATOM 1790 N N . PHE A 1 227 ? -29.799 -1.699 -3.732 1.00 21.06 234 PHE A N 1
ATOM 1791 C CA . PHE A 1 227 ? -30.108 -1.995 -2.338 1.00 21.66 234 PHE A CA 1
ATOM 1792 C C . PHE A 1 227 ? -30.046 -0.743 -1.500 1.00 21.66 234 PHE A C 1
ATOM 1793 O O . PHE A 1 227 ? -29.072 -0.036 -1.542 1.00 21.92 234 PHE A O 1
ATOM 1801 N N . ASN A 1 228 ? -31.106 -0.484 -0.754 1.00 20.93 235 ASN A N 1
ATOM 1802 C CA . ASN A 1 228 ? -31.218 0.713 0.079 1.00 22.96 235 ASN A CA 1
ATOM 1803 C C . ASN A 1 228 ? -30.541 0.507 1.394 1.00 22.94 235 ASN A C 1
ATOM 1804 O O . ASN A 1 228 ? -29.868 1.364 1.896 1.00 24.57 235 ASN A O 1
ATOM 1809 N N . THR A 1 229 ? -30.708 -0.676 1.941 1.00 24.18 236 THR A N 1
ATOM 1810 C CA . THR A 1 229 ? -30.358 -0.911 3.304 1.00 24.65 236 THR A CA 1
ATOM 1811 C C . THR A 1 229 ? -30.039 -2.430 3.444 1.00 23.57 236 THR A C 1
ATOM 1812 O O . THR A 1 229 ? -30.414 -3.248 2.574 1.00 22.21 236 THR A O 1
ATOM 1816 N N . LEU A 1 230 ? -29.293 -2.774 4.486 1.00 21.43 237 LEU A N 1
ATOM 1817 C CA . LEU A 1 230 ? -29.086 -4.172 4.816 1.00 21.00 237 LEU A CA 1
ATOM 1818 C C . LEU A 1 230 ? -29.390 -4.325 6.303 1.00 21.66 237 LEU A C 1
ATOM 1819 O O . LEU A 1 230 ? -29.169 -3.407 7.092 1.00 19.96 237 LEU A O 1
ATOM 1824 N N . PRO A 1 231 ? -29.893 -5.501 6.698 1.00 23.22 238 PRO A N 1
ATOM 1825 C CA . PRO A 1 231 ? -30.304 -5.667 8.090 1.00 24.56 238 PRO A CA 1
ATOM 1826 C C . PRO A 1 231 ? -29.118 -5.717 9.034 1.00 25.76 238 PRO A C 1
ATOM 1827 O O . PRO A 1 231 ? -28.029 -6.089 8.640 1.00 25.38 238 PRO A O 1
ATOM 1831 N N . ALA A 1 232 ? -29.304 -5.275 10.264 1.00 28.07 239 ALA A N 1
ATOM 1832 C CA . ALA A 1 232 ? -28.252 -5.454 11.248 1.00 29.5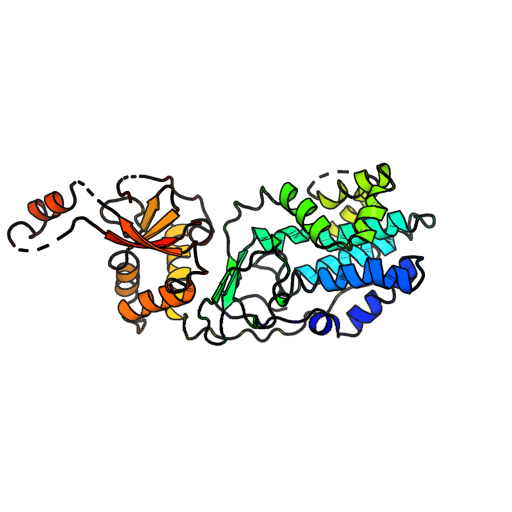2 239 ALA A CA 1
ATOM 1833 C C . ALA A 1 232 ? -28.800 -6.478 12.207 1.00 30.32 239 ALA A C 1
ATOM 1834 O O . ALA A 1 232 ? -29.712 -6.179 12.973 1.00 30.15 239 ALA A O 1
ATOM 1836 N N . LEU A 1 233 ? -28.268 -7.696 12.136 1.00 31.08 240 LEU A N 1
ATOM 1837 C CA . LEU A 1 233 ? -28.810 -8.769 12.946 1.00 31.76 240 LEU A CA 1
ATOM 1838 C C . LEU A 1 233 ? -28.514 -8.475 14.416 1.00 31.51 240 LEU A C 1
ATOM 1839 O O . LEU A 1 233 ? -27.574 -7.760 14.718 1.00 30.84 240 LEU A O 1
ATOM 1844 N N . PRO A 1 234 ? -29.357 -8.973 15.330 1.00 31.68 241 PRO A N 1
ATOM 1845 C CA . PRO A 1 234 ? -29.120 -8.653 16.738 1.00 31.15 241 PRO A CA 1
ATOM 1846 C C . PRO A 1 234 ? -27.950 -9.472 17.263 1.00 29.78 241 PRO A C 1
ATOM 1847 O O . PRO A 1 234 ? -27.834 -10.648 16.944 1.00 30.16 241 PRO A O 1
ATOM 1851 N N . VAL A 1 235 ? -27.047 -8.821 17.989 1.00 28.23 242 VAL A N 1
ATOM 1852 C CA . VAL A 1 235 ? -25.874 -9.471 18.500 1.00 26.83 242 VAL A CA 1
ATOM 1853 C C . VAL A 1 235 ? -26.085 -9.617 20.015 1.00 26.73 242 VAL A C 1
ATOM 1854 O O . VAL A 1 235 ? -26.243 -8.616 20.722 1.00 25.69 242 VAL A O 1
ATOM 1858 N N . ASN A 1 236 ? -26.091 -10.855 20.508 1.00 25.84 243 ASN A N 1
ATOM 1859 C CA . ASN A 1 236 ? -26.141 -11.097 21.969 1.00 26.70 243 ASN A CA 1
ATOM 1860 C C . ASN A 1 236 ? -24.778 -10.865 22.613 1.00 25.50 243 ASN A C 1
ATOM 1861 O O . ASN A 1 236 ? -23.990 -11.796 22.780 1.00 26.55 243 ASN A O 1
ATOM 1866 N N . LEU A 1 237 ? -24.511 -9.624 22.982 1.00 25.60 244 LEU A N 1
ATOM 1867 C CA . LEU A 1 237 ? -23.315 -9.286 23.728 1.00 25.63 244 LEU A CA 1
ATOM 1868 C C . LEU A 1 237 ? -23.451 -9.857 25.127 1.00 26.48 244 LEU A C 1
ATOM 1869 O O . LEU A 1 237 ? -24.532 -9.840 25.687 1.00 25.68 244 LEU A O 1
ATOM 1874 N N . GLN A 1 238 ? -22.361 -10.370 25.690 1.00 26.84 245 GLN A N 1
ATOM 1875 C CA . GLN A 1 238 ? -22.431 -11.022 26.987 1.00 27.68 245 GLN A CA 1
ATOM 1876 C C . GLN A 1 238 ? -21.492 -10.399 27.973 1.00 26.79 245 GLN A C 1
ATOM 1877 O O . GLN A 1 238 ? -20.485 -9.783 27.598 1.00 25.37 245 GLN A O 1
ATOM 1883 N N . ASP A 1 239 ? -21.817 -10.567 29.250 1.00 26.27 246 ASP A N 1
ATOM 1884 C CA . ASP A 1 239 ? -21.021 -9.966 30.318 1.00 26.53 246 ASP A CA 1
ATOM 1885 C C . ASP A 1 239 ? -19.695 -10.691 30.408 1.00 24.91 246 ASP A C 1
ATOM 1886 O O . ASP A 1 239 ? -19.546 -11.812 29.917 1.00 23.52 246 ASP A O 1
ATOM 1891 N N . SER A 1 240 ? -18.740 -10.068 31.081 1.00 24.47 247 SER A N 1
ATOM 1892 C CA . SER A 1 240 ? -17.405 -10.639 31.197 1.00 24.33 247 SER A CA 1
ATOM 1893 C C . SER A 1 240 ? -17.068 -10.740 32.682 1.00 24.08 247 SER A C 1
ATOM 1894 O O . SER A 1 240 ? -16.275 -9.946 33.189 1.00 22.47 247 SER A O 1
ATOM 1897 N N . PRO A 1 241 ? -17.719 -11.703 33.390 1.00 24.42 248 PRO A N 1
ATOM 1898 C CA . PRO A 1 241 ? -17.572 -11.750 34.867 1.00 24.62 248 PRO A CA 1
ATOM 1899 C C . PRO A 1 241 ? -16.136 -11.897 35.359 1.00 24.42 248 PRO A C 1
ATOM 1900 O O . PRO A 1 241 ? -15.769 -11.256 36.342 1.00 23.92 248 PRO A O 1
ATOM 1904 N N . ALA A 1 242 ? -15.307 -12.692 34.663 1.00 24.30 249 ALA A N 1
ATOM 1905 C CA . ALA A 1 242 ? -13.920 -12.890 35.102 1.00 23.12 249 ALA A CA 1
ATOM 1906 C C . ALA A 1 242 ? -13.034 -11.664 34.899 1.00 22.29 249 ALA A C 1
ATOM 1907 O O . ALA A 1 242 ? -11.902 -11.688 35.326 1.00 21.41 249 ALA A O 1
ATOM 1909 N N . THR A 1 243 ? -13.534 -10.584 34.289 1.00 22.25 250 THR A N 1
ATOM 1910 C CA . THR A 1 243 ? -12.720 -9.384 34.136 1.00 22.73 250 THR A CA 1
ATOM 1911 C C . THR A 1 243 ? -13.375 -8.077 34.554 1.00 23.94 250 THR A C 1
ATOM 1912 O O . THR A 1 243 ? -12.779 -7.024 34.376 1.00 23.18 250 THR A O 1
ATOM 1916 N N . ALA A 1 244 ? -14.590 -8.123 35.078 1.00 24.84 251 ALA A N 1
ATOM 1917 C CA . ALA A 1 244 ? -15.408 -6.899 35.162 1.00 25.53 251 ALA A CA 1
ATOM 1918 C C . ALA A 1 244 ? -14.759 -5.732 35.913 1.00 25.93 251 ALA A C 1
ATOM 1919 O O . ALA A 1 244 ? -14.879 -4.583 35.499 1.00 25.90 251 ALA A O 1
ATOM 1921 N N . HIS A 1 245 ? -14.082 -6.025 37.017 1.00 26.32 252 HIS A N 1
ATOM 1922 C CA . HIS A 1 245 ? -13.469 -4.955 37.803 1.00 26.82 252 HIS A CA 1
ATOM 1923 C C . HIS A 1 245 ? -12.263 -4.420 37.059 1.00 26.66 252 HIS A C 1
ATOM 1924 O O . HIS A 1 245 ? -12.053 -3.198 36.993 1.00 26.08 252 HIS A O 1
ATOM 1931 N N . ALA A 1 246 ? -11.494 -5.332 36.460 1.00 26.27 253 ALA A N 1
ATOM 1932 C CA . ALA A 1 246 ? -10.429 -4.934 35.539 1.00 26.69 253 ALA A CA 1
ATOM 1933 C C . ALA A 1 246 ? -10.928 -4.088 34.353 1.00 27.14 253 ALA A C 1
ATOM 1934 O O . ALA A 1 246 ? -10.242 -3.144 33.942 1.00 27.60 253 ALA A O 1
ATOM 1936 N N . ASP A 1 247 ? -12.097 -4.395 33.790 1.00 27.21 254 ASP A N 1
ATOM 1937 C CA . ASP A 1 247 ? -12.664 -3.507 32.740 1.00 28.02 254 ASP A CA 1
ATOM 1938 C C . ASP A 1 247 ? -12.950 -2.093 33.278 1.00 27.44 254 ASP A C 1
ATOM 1939 O O . ASP A 1 247 ? -12.622 -1.106 32.633 1.00 28.09 254 ASP A O 1
ATOM 1944 N N . ALA A 1 248 ? -13.543 -1.993 34.462 1.00 27.05 255 ALA A N 1
ATOM 1945 C CA . ALA A 1 248 ? -13.810 -0.672 35.044 1.00 26.79 255 ALA A CA 1
ATOM 1946 C C . ALA A 1 248 ? -12.502 0.066 35.347 1.00 26.30 255 ALA A C 1
ATOM 1947 O O . ALA A 1 248 ? -12.397 1.268 35.084 1.00 26.91 255 ALA A O 1
ATOM 1949 N N . PHE A 1 249 ? -11.508 -0.649 35.871 1.00 25.99 256 PHE A N 1
ATOM 1950 C CA . PHE A 1 249 ? -10.162 -0.108 36.068 1.00 26.28 256 PHE A CA 1
ATOM 1951 C C . PHE A 1 249 ? -9.615 0.484 34.784 1.00 26.85 256 PHE A C 1
ATOM 1952 O O . PHE A 1 249 ? -9.104 1.587 34.789 1.00 26.75 256 PHE A O 1
ATOM 1960 N N . LEU A 1 250 ? -9.719 -0.265 33.697 1.00 27.31 257 LEU A N 1
ATOM 1961 C CA . LEU A 1 250 ? -9.082 0.138 32.454 1.00 28.26 257 LEU A CA 1
ATOM 1962 C C . LEU A 1 250 ? -9.765 1.377 31.914 1.00 29.21 257 LEU A C 1
ATOM 1963 O O . LEU A 1 250 ? -9.108 2.332 31.532 1.00 29.68 257 LEU A O 1
ATOM 1968 N N . ASN A 1 251 ? -11.087 1.361 31.898 1.00 30.99 258 ASN A N 1
ATOM 1969 C CA . ASN A 1 251 ? -11.835 2.509 31.428 1.00 32.35 258 ASN A CA 1
ATOM 1970 C C . ASN A 1 251 ? -11.458 3.741 32.262 1.00 32.38 258 ASN A C 1
ATOM 1971 O O . ASN A 1 251 ? -11.161 4.810 31.700 1.00 32.15 258 ASN A O 1
ATOM 1976 N N . TRP A 1 252 ? -11.411 3.583 33.590 1.00 31.77 259 TRP A N 1
ATOM 1977 C CA . TRP A 1 252 ? -10.973 4.693 34.448 1.00 31.75 259 TRP A CA 1
ATOM 1978 C C . TRP A 1 252 ? -9.553 5.196 34.126 1.00 31.98 259 TRP A C 1
ATOM 1979 O O . TRP A 1 252 ? -9.309 6.416 34.083 1.00 32.23 259 TRP A O 1
ATOM 1990 N N . LEU A 1 253 ? -8.619 4.268 33.919 1.00 31.88 260 LEU A N 1
ATOM 1991 C CA . LEU A 1 253 ? -7.221 4.623 33.649 1.00 31.97 260 LEU A CA 1
ATOM 1992 C C . LEU A 1 253 ? -7.111 5.405 32.353 1.00 32.26 260 LEU A C 1
ATOM 1993 O O . LEU A 1 253 ? -6.329 6.347 32.256 1.00 31.65 260 LEU A O 1
ATOM 1998 N N . LYS A 1 254 ? -7.906 5.004 31.367 1.00 32.77 261 LYS A N 1
ATOM 1999 C CA . LYS A 1 254 ? -7.942 5.694 30.073 1.00 33.48 261 LYS A CA 1
ATOM 2000 C C . LYS A 1 254 ? -8.418 7.145 30.150 1.00 33.22 261 LYS A C 1
ATOM 2001 O O . LYS A 1 254 ? -7.801 8.036 29.549 1.00 33.28 261 LYS A O 1
ATOM 2007 N N . GLU A 1 255 ? -9.515 7.374 30.865 1.00 33.17 262 GLU A N 1
ATOM 2008 C CA . GLU A 1 255 ? -10.033 8.735 31.071 1.00 33.41 262 GLU A CA 1
ATOM 2009 C C . GLU A 1 255 ? -9.040 9.590 31.845 1.00 33.52 262 GLU A C 1
ATOM 2010 O O . GLU A 1 255 ? -8.735 10.722 31.438 1.00 33.90 262 GLU A O 1
ATOM 2012 N N . ALA A 1 256 ? -8.525 9.054 32.952 1.00 33.68 263 ALA A N 1
ATOM 2013 C CA . ALA A 1 256 ? -7.572 9.794 33.791 1.00 34.06 263 ALA A CA 1
ATOM 2014 C C . ALA A 1 256 ? -6.263 10.136 33.047 1.00 34.18 263 ALA A C 1
ATOM 2015 O O . ALA A 1 256 ? -5.713 11.202 33.228 1.00 34.09 263 ALA A O 1
ATOM 2017 N N . LEU A 1 257 ? -5.757 9.229 32.221 1.00 34.64 264 LEU A N 1
ATOM 2018 C CA . LEU A 1 257 ? -4.611 9.574 31.362 1.00 34.62 264 LEU A CA 1
ATOM 2019 C C . LEU A 1 257 ? -5.037 10.628 30.313 1.00 35.29 264 LEU A C 1
ATOM 2020 O O . LEU A 1 257 ? -4.310 11.590 30.051 1.00 34.76 264 LEU A O 1
ATOM 2025 N N . ALA A 1 258 ? -6.228 10.462 29.744 1.00 36.09 265 ALA A N 1
ATOM 2026 C CA . ALA A 1 258 ? -6.713 11.380 28.721 1.00 36.61 265 ALA A CA 1
ATOM 2027 C C . ALA A 1 258 ? -6.867 12.831 29.233 1.00 37.53 265 ALA A C 1
ATOM 2028 O O . ALA A 1 258 ? -6.831 13.760 28.430 1.00 37.61 265 ALA A O 1
ATOM 2030 N N . THR A 1 259 ? -7.000 13.024 30.550 1.00 38.14 266 THR A N 1
ATOM 2031 C CA . THR A 1 259 ? -7.118 14.367 31.152 1.00 38.88 266 THR A CA 1
ATOM 2032 C C . THR A 1 259 ? -6.016 14.669 32.199 1.00 39.57 266 THR A C 1
ATOM 2033 O O . THR A 1 259 ? -6.277 15.322 33.195 1.00 38.85 266 THR A O 1
ATOM 2037 N N . ASN A 1 260 ? -4.802 14.153 31.972 1.00 40.83 267 ASN A N 1
ATOM 2038 C CA . ASN A 1 260 ? -3.612 14.368 32.855 1.00 41.58 267 ASN A CA 1
ATOM 2039 C C . ASN A 1 260 ? -3.804 14.239 34.384 1.00 41.91 267 ASN A C 1
ATOM 2040 O O . ASN A 1 260 ? -3.139 14.915 35.177 1.00 42.24 267 ASN A O 1
ATOM 2045 N N . GLN A 1 261 ? -4.672 13.323 34.791 1.00 42.36 268 GLN A N 1
ATOM 2046 C CA . GLN A 1 261 ? -4.985 13.152 36.203 1.00 42.63 268 GLN A CA 1
ATOM 2047 C C . GLN A 1 261 ? -3.985 12.224 36.896 1.00 42.83 268 GLN A C 1
ATOM 2048 O O . GLN A 1 261 ? -4.091 11.979 38.097 1.00 42.51 268 GLN A O 1
ATOM 2054 N N . ILE A 1 262 ? -3.013 11.715 36.144 1.00 43.17 269 ILE A N 1
ATOM 2055 C CA . ILE A 1 262 ? -2.100 10.720 36.672 1.00 43.64 269 ILE A CA 1
ATOM 2056 C C . ILE A 1 262 ? -0.661 11.095 36.378 1.00 43.48 269 ILE A C 1
ATOM 2057 O O . ILE A 1 262 ? -0.290 11.363 35.235 1.00 43.36 269 ILE A O 1
ATOM 2062 N N . LYS A 1 263 ? 0.142 11.095 37.436 1.00 43.69 270 LYS A N 1
ATOM 2063 C CA . LYS A 1 263 ? 1.580 11.239 37.298 1.00 43.89 270 LYS A CA 1
ATOM 2064 C C . LYS A 1 263 ? 2.052 10.042 36.457 1.00 43.57 270 LYS A C 1
ATOM 2065 O O . LYS A 1 263 ? 1.677 8.891 36.757 1.00 43.64 270 LYS A O 1
ATOM 2067 N N . VAL A 1 264 ? 2.794 10.311 35.376 1.00 42.64 271 VAL A N 1
ATOM 2068 C CA . VAL A 1 264 ? 3.522 9.242 34.678 1.00 41.92 271 VAL A CA 1
ATOM 2069 C C . VAL A 1 264 ? 4.998 9.630 34.542 1.00 41.57 271 VAL A C 1
ATOM 2070 O O . VAL A 1 264 ? 5.325 10.798 34.325 1.00 41.51 271 VAL A O 1
ATOM 2074 N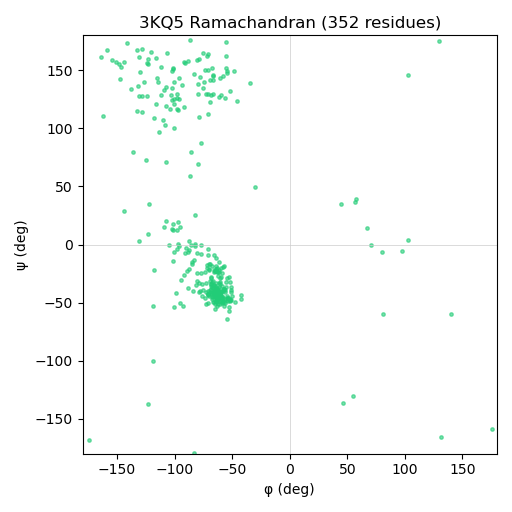 N . ASN A 1 265 ? 5.870 8.639 34.743 1.00 41.07 272 ASN A N 1
ATOM 2075 C CA . ASN A 1 265 ? 7.326 8.764 34.585 1.00 40.56 272 ASN A CA 1
ATOM 2076 C C . ASN A 1 265 ? 8.063 9.407 35.764 1.00 41.09 272 ASN A C 1
ATOM 2077 O O . ASN A 1 265 ? 9.299 9.414 35.776 1.00 40.96 272 ASN A O 1
ATOM 2082 N N . THR A 1 266 ? 7.333 9.915 36.758 1.00 41.28 273 THR A N 1
ATOM 2083 C CA . THR A 1 266 ? 7.977 10.497 37.946 1.00 41.52 273 THR A CA 1
ATOM 2084 C C . THR A 1 266 ? 8.257 9.404 38.991 1.00 41.78 273 THR A C 1
ATOM 2085 O O . THR A 1 266 ? 7.901 8.236 38.791 1.00 42.36 273 THR A O 1
ATOM 2089 N N . SER A 1 267 ? 8.911 9.773 40.090 1.00 41.91 274 SER A N 1
ATOM 2090 C CA . SER A 1 267 ? 9.119 8.842 41.208 1.00 41.80 274 SER A CA 1
ATOM 2091 C C . SER A 1 267 ? 7.784 8.451 41.828 1.00 41.64 274 SER A C 1
ATOM 2092 O O . SER A 1 267 ? 7.518 7.262 42.030 1.00 42.04 274 SER A O 1
ATOM 2094 N N . ASP A 1 268 ? 6.946 9.459 42.091 1.00 41.04 275 ASP A N 1
ATOM 2095 C CA . ASP A 1 268 ? 5.656 9.280 42.776 1.00 40.46 275 ASP A CA 1
ATOM 2096 C C . ASP A 1 268 ? 4.651 8.374 42.031 1.00 40.09 275 ASP A C 1
ATOM 2097 O O . ASP A 1 268 ? 3.919 7.602 42.652 1.00 39.70 275 ASP A O 1
ATOM 2099 N N . ALA A 1 269 ? 4.647 8.455 40.704 1.00 39.90 276 ALA A N 1
ATOM 2100 C CA . ALA A 1 269 ? 3.614 7.820 39.860 1.00 39.60 276 ALA A CA 1
ATOM 2101 C C . ALA A 1 269 ? 3.702 6.290 39.723 1.00 39.06 276 ALA A C 1
ATOM 2102 O O . ALA A 1 269 ? 4.792 5.702 39.771 1.00 39.09 276 ALA A O 1
ATOM 2104 N N . GLY A 1 270 ? 2.539 5.664 39.534 1.00 38.31 277 GLY A N 1
ATOM 2105 C CA . GLY A 1 270 ? 2.444 4.216 39.320 1.00 37.96 277 GLY A CA 1
ATOM 2106 C C . GLY A 1 270 ? 2.321 3.792 37.854 1.00 37.60 277 GLY A C 1
ATOM 2107 O O . GLY A 1 270 ? 2.017 2.632 37.571 1.00 37.58 277 GLY A O 1
ATOM 2108 N N . VAL A 1 271 ? 2.561 4.730 36.930 1.00 36.88 278 VAL A N 1
ATOM 2109 C CA . VAL A 1 271 ? 2.557 4.451 35.498 1.00 35.81 278 VAL A CA 1
ATOM 2110 C C . VAL A 1 271 ? 3.862 4.989 34.900 1.00 35.57 278 VAL A C 1
ATOM 2111 O O . VAL A 1 271 ? 4.211 6.144 35.132 1.00 34.89 278 VAL A O 1
ATOM 2115 N N . HIS A 1 272 ? 4.594 4.149 34.161 1.00 34.67 279 HIS A N 1
ATOM 2116 C CA . HIS A 1 272 ? 5.836 4.572 33.497 1.00 34.42 279 HIS A CA 1
ATOM 2117 C C . HIS A 1 272 ? 5.844 4.126 32.027 1.00 34.03 279 HIS A C 1
ATOM 2118 O O . HIS A 1 272 ? 5.456 2.996 31.725 1.00 34.19 279 HIS A O 1
ATOM 2125 N N . VAL A 1 273 ? 6.264 5.008 31.126 1.00 32.86 280 VAL A N 1
ATOM 2126 C CA . VAL A 1 273 ? 6.487 4.637 29.724 1.00 32.41 280 VAL A CA 1
ATOM 2127 C C . VAL A 1 273 ? 7.980 4.433 29.531 1.00 32.33 280 VAL A C 1
ATOM 2128 O O . VAL A 1 273 ? 8.802 5.324 29.801 1.00 32.12 280 VAL A O 1
ATOM 2132 N N . ILE A 1 274 ? 8.332 3.229 29.116 1.00 31.45 281 ILE A N 1
ATOM 2133 C CA . ILE A 1 274 ? 9.689 2.920 28.731 1.00 31.80 281 ILE A CA 1
ATOM 2134 C C . ILE A 1 274 ? 9.675 2.458 27.268 1.00 30.83 281 ILE A C 1
ATOM 2135 O O . ILE A 1 274 ? 8.606 2.199 26.720 1.00 30.26 281 ILE A O 1
ATOM 2140 N N . PRO A 1 275 ? 10.847 2.391 26.612 1.00 30.03 282 PRO A N 1
ATOM 2141 C CA . PRO A 1 275 ? 10.770 1.975 25.212 1.00 29.55 282 PRO A CA 1
ATOM 2142 C C . PRO A 1 275 ? 9.991 0.651 24.999 1.00 28.52 282 PRO A C 1
ATOM 2143 O O . PRO A 1 275 ? 9.350 0.456 23.959 1.00 27.43 282 PRO A O 1
ATOM 2147 N N . GLU A 1 276 ? 9.990 -0.219 25.996 1.00 27.88 283 GLU A N 1
ATOM 2148 C CA . GLU A 1 276 ? 9.321 -1.507 25.852 1.00 27.42 283 GLU A CA 1
ATOM 2149 C C . GLU A 1 276 ? 7.808 -1.471 26.093 1.00 25.86 283 GLU A C 1
ATOM 2150 O O . GLU A 1 276 ? 7.152 -2.489 25.974 1.00 25.38 283 GLU A O 1
ATOM 2156 N N . GLY A 1 277 ? 7.245 -0.306 26.394 1.00 24.91 284 GLY A N 1
ATOM 2157 C CA . GLY A 1 277 ? 5.812 -0.188 26.596 1.00 24.95 284 GLY A CA 1
ATOM 2158 C C . GLY A 1 277 ? 5.394 0.557 27.852 1.00 25.31 284 GLY A C 1
ATOM 2159 O O . GLY A 1 277 ? 6.209 1.245 28.479 1.00 25.87 284 GLY A O 1
ATOM 2160 N N . VAL A 1 278 ? 4.127 0.429 28.220 1.00 25.07 285 VAL A N 1
ATOM 2161 C CA . VAL A 1 278 ? 3.614 1.064 29.409 1.00 25.78 285 VAL A CA 1
ATOM 2162 C C . VAL A 1 278 ? 3.586 0.084 30.572 1.00 26.33 285 VAL A C 1
ATOM 2163 O O . VAL A 1 278 ? 3.037 -1.005 30.473 1.00 26.00 285 VAL A O 1
ATOM 2167 N N . PHE A 1 279 ? 4.219 0.499 31.667 1.00 27.33 286 PHE A N 1
ATOM 2168 C CA . PHE A 1 279 ? 4.291 -0.232 32.925 1.00 28.40 286 PHE A CA 1
ATOM 2169 C C . PHE A 1 279 ? 3.267 0.246 33.923 1.00 29.13 286 PHE A C 1
ATOM 2170 O O . PHE A 1 279 ? 3.175 1.448 34.207 1.00 29.32 286 PHE A O 1
ATOM 2178 N N . LEU A 1 280 ? 2.517 -0.707 34.478 1.00 30.10 287 LEU A N 1
ATOM 2179 C CA . LEU A 1 280 ? 1.496 -0.406 35.486 1.00 31.31 287 LEU A CA 1
ATOM 2180 C C . LEU A 1 280 ? 1.862 -1.092 36.786 1.00 31.60 287 LEU A C 1
ATOM 2181 O O . LEU A 1 280 ? 1.773 -2.316 36.903 1.00 31.93 287 LEU A O 1
ATOM 2186 N N . GLU A 1 281 ? 2.269 -0.289 37.760 1.00 32.12 288 GLU A N 1
ATOM 2187 C CA . GLU A 1 281 ? 2.752 -0.808 39.027 1.00 32.94 288 GLU A CA 1
ATOM 2188 C C . GLU A 1 281 ? 1.595 -1.198 39.936 1.00 32.71 288 GLU A C 1
ATOM 2189 O O . GLU A 1 281 ? 0.671 -0.420 40.169 1.00 32.26 288 GLU A O 1
ATOM 2195 N N . LYS A 1 282 ? 1.661 -2.412 40.458 1.00 33.48 289 LYS A N 1
ATOM 2196 C CA . LYS A 1 282 ? 0.593 -2.946 41.300 1.00 34.05 289 LYS A CA 1
ATOM 2197 C C . LYS A 1 282 ? 0.265 -2.038 42.459 1.00 33.99 289 LYS A C 1
ATOM 2198 O O . LYS A 1 282 ? -0.838 -1.510 42.552 1.00 34.48 289 LYS A O 1
ATOM 2204 N N . THR A 1 283 ? 1.226 -1.842 43.355 1.00 34.30 290 THR A N 1
ATOM 2205 C CA . THR A 1 283 ? 0.974 -1.033 44.550 1.00 34.09 290 THR A CA 1
ATOM 2206 C C . THR A 1 283 ? 1.115 0.463 44.229 1.00 33.55 290 THR A C 1
ATOM 2207 O O . THR A 1 283 ? 1.408 1.266 45.102 1.00 32.49 290 THR A O 1
ATOM 2211 N N . GLY A 1 284 ? 0.912 0.808 42.956 1.00 33.33 291 GLY A N 1
ATOM 2212 C CA . GLY A 1 284 ? 0.898 2.191 42.498 1.00 33.38 291 GLY A CA 1
ATOM 2213 C C . GLY A 1 284 ? -0.468 2.458 41.918 1.00 33.35 291 GLY A C 1
ATOM 2214 O O . GLY A 1 284 ? -1.424 2.616 42.665 1.00 33.24 291 GLY A O 1
ATOM 2215 N N . ILE A 1 285 ? -0.572 2.422 40.586 1.00 33.54 292 ILE A N 1
ATOM 2216 C CA . ILE A 1 285 ? -1.790 2.841 39.872 1.00 33.14 292 ILE A CA 1
ATOM 2217 C C . ILE A 1 285 ? -3.058 2.033 40.224 1.00 33.22 292 ILE A C 1
ATOM 2218 O O . ILE A 1 285 ? -4.173 2.579 40.221 1.00 33.02 292 ILE A O 1
ATOM 2223 N N . PHE A 1 286 ? -2.895 0.748 40.534 1.00 32.85 293 PHE A N 1
ATOM 2224 C CA . PHE A 1 286 ? -4.017 -0.078 40.957 1.00 32.68 293 PHE A CA 1
ATOM 2225 C C . PHE A 1 286 ? -4.492 0.326 42.367 1.00 32.94 293 PHE A C 1
ATOM 2226 O O . PHE A 1 286 ? -5.687 0.413 42.616 1.00 32.15 293 PHE A O 1
ATOM 2234 N N . LYS A 1 287 ? -3.556 0.567 43.275 1.00 33.71 294 LYS A N 1
ATOM 2235 C CA . LYS A 1 287 ? -3.911 0.995 44.634 1.00 34.44 294 LYS A CA 1
ATOM 2236 C C . LYS A 1 287 ? -4.556 2.387 44.614 1.00 34.82 294 LYS A C 1
ATOM 2237 O O . LYS A 1 287 ? -5.523 2.638 45.343 1.00 35.51 294 LYS A O 1
ATOM 2243 N N . GLN A 1 288 ? -4.011 3.285 43.790 1.00 34.64 295 GLN A N 1
ATOM 2244 C CA . GLN A 1 288 ? -4.560 4.635 43.616 1.00 34.65 295 GLN A CA 1
ATOM 2245 C C . GLN A 1 288 ? -6.033 4.566 43.231 1.00 33.99 295 GLN A C 1
ATOM 2246 O O . GLN A 1 288 ? -6.855 5.312 43.763 1.00 32.66 295 GLN A O 1
ATOM 2252 N N . TYR A 1 289 ? -6.347 3.664 42.297 1.00 33.48 296 TYR A N 1
ATOM 2253 C CA . TYR A 1 289 ? -7.718 3.452 41.834 1.00 33.23 296 TYR A CA 1
ATOM 2254 C C . TYR A 1 289 ? -8.624 2.977 42.960 1.00 33.69 296 TYR A C 1
ATOM 2255 O O . TYR A 1 289 ? -9.723 3.509 43.118 1.00 33.55 296 TYR A O 1
ATOM 2264 N N . ILE A 1 290 ? -8.171 1.965 43.704 1.00 34.38 297 ILE A N 1
ATOM 2265 C CA . ILE A 1 290 ? -8.881 1.494 44.900 1.00 35.07 297 ILE A CA 1
ATOM 2266 C C . ILE A 1 290 ? -9.144 2.656 45.835 1.00 36.32 297 ILE A C 1
ATOM 2267 O O . ILE A 1 290 ? -10.290 2.883 46.230 1.00 36.29 297 ILE A O 1
ATOM 2272 N N . ASP A 1 291 ? -8.081 3.383 46.175 1.00 37.54 298 ASP A N 1
ATOM 2273 C CA . ASP A 1 291 ? -8.166 4.453 47.175 1.00 38.97 298 ASP A CA 1
ATOM 2274 C C . ASP A 1 291 ? -8.933 5.698 46.679 1.00 39.69 298 ASP A C 1
ATOM 2275 O O . ASP A 1 291 ? -9.420 6.477 47.494 1.00 39.58 298 ASP A O 1
ATOM 2280 N N . LEU A 1 292 ? -9.064 5.879 45.361 1.00 40.41 299 LEU A N 1
ATOM 2281 C CA . LEU A 1 292 ? -9.915 6.951 44.828 1.00 40.93 299 LEU A CA 1
ATOM 2282 C C . LEU A 1 292 ? -11.403 6.582 44.929 1.00 41.65 299 LEU A C 1
ATOM 2283 O O . LEU A 1 292 ? -12.240 7.462 45.184 1.00 41.80 299 LEU A O 1
ATOM 2285 N N . HIS A 1 293 ? -11.713 5.288 44.765 1.00 42.03 300 HIS A N 1
ATOM 2286 C CA . HIS A 1 293 ? -13.096 4.789 44.642 1.00 42.72 300 HIS A CA 1
ATOM 2287 C C . HIS A 1 293 ? -13.611 4.031 45.881 1.00 43.11 300 HIS A C 1
ATOM 2288 O O . HIS A 1 293 ? -13.824 2.811 45.835 1.00 43.32 300 HIS A O 1
ATOM 2295 N N . VAL A 1 294 ? -13.858 4.776 46.962 1.00 43.52 301 VAL A N 1
ATOM 2296 C CA . VAL A 1 294 ? -14.268 4.211 48.255 1.00 43.45 301 VAL A CA 1
ATOM 2297 C C . VAL A 1 294 ? -15.632 3.487 48.282 1.00 43.65 301 VAL A C 1
ATOM 2298 O O . VAL A 1 294 ? -15.935 2.805 49.266 1.00 44.29 301 VAL A O 1
ATOM 2300 N N . ASN A 1 295 ? -16.449 3.616 47.232 1.00 43.44 302 ASN A N 1
ATOM 2301 C CA . ASN A 1 295 ? -17.777 2.962 47.190 1.00 43.21 302 ASN A CA 1
ATOM 2302 C C . ASN A 1 295 ? -17.902 1.709 46.272 1.00 42.86 302 ASN A C 1
ATOM 2303 O O . ASN A 1 295 ? -18.982 1.104 46.194 1.00 43.19 302 ASN A O 1
ATOM 2305 N N . VAL A 1 296 ? -16.819 1.321 45.595 1.00 42.05 303 VAL A N 1
ATOM 2306 C CA . VAL A 1 296 ? -16.813 0.112 44.755 1.00 41.38 303 VAL A CA 1
ATOM 2307 C C . VAL A 1 296 ? -16.239 -1.110 45.495 1.00 40.39 303 VAL A C 1
ATOM 2308 O O . VAL A 1 296 ? -15.109 -1.074 45.982 1.00 40.27 303 VAL A O 1
ATOM 2312 N N . PRO A 1 297 ? -17.008 -2.208 45.556 1.00 39.21 304 PRO A N 1
ATOM 2313 C CA . PRO A 1 297 ? -16.664 -3.364 46.412 1.00 38.16 304 PRO A CA 1
ATOM 2314 C C . PRO A 1 297 ? -15.602 -4.340 45.897 1.00 36.51 304 PRO A C 1
ATOM 2315 O O . PRO A 1 297 ? -15.918 -5.508 45.614 1.00 36.08 304 PRO A O 1
ATOM 2319 N N . VAL A 1 298 ? -14.351 -3.889 45.835 1.00 35.29 305 VAL A N 1
ATOM 2320 C CA . VAL A 1 298 ? -13.247 -4.762 45.412 1.00 34.32 305 VAL A CA 1
ATOM 2321 C C . VAL A 1 298 ? -11.913 -4.444 46.099 1.00 33.23 305 VAL A C 1
ATOM 2322 O O . VAL A 1 298 ? -11.574 -3.286 46.322 1.00 33.18 305 VAL A O 1
ATOM 2326 N N . ASN A 1 299 ? -11.148 -5.479 46.425 1.00 32.17 306 ASN A N 1
ATOM 2327 C CA . ASN A 1 299 ? -9.799 -5.274 46.950 1.00 32.00 306 ASN A CA 1
ATOM 2328 C C . ASN A 1 299 ? -8.759 -5.260 45.811 1.00 31.53 306 ASN A C 1
ATOM 2329 O O . ASN A 1 299 ? -8.994 -5.773 44.706 1.00 30.67 306 ASN A O 1
ATOM 2334 N N . LEU A 1 300 ? -7.637 -4.607 46.084 1.00 30.49 307 LEU A N 1
ATOM 2335 C CA . LEU A 1 300 ? -6.512 -4.608 45.191 1.00 30.14 307 LEU A CA 1
ATOM 2336 C C . LEU A 1 300 ? -6.256 -5.994 44.602 1.00 29.62 307 LEU A C 1
ATOM 2337 O O . LEU A 1 300 ? -6.085 -6.128 43.381 1.00 30.23 307 LEU A O 1
ATOM 2342 N N . PHE A 1 301 ? -6.257 -7.026 45.445 1.00 28.83 308 PHE A N 1
ATOM 2343 C CA . PHE A 1 301 ? -5.999 -8.392 44.983 1.00 28.72 308 PHE A CA 1
ATOM 2344 C C . PHE A 1 301 ? -6.898 -8.746 43.824 1.00 28.07 308 PHE A C 1
ATOM 2345 O O . PHE A 1 301 ? -6.415 -9.243 42.807 1.00 28.67 308 PHE A O 1
ATOM 2353 N N . THR A 1 302 ? -8.196 -8.495 43.956 1.00 27.07 309 THR A N 1
ATOM 2354 C CA . THR A 1 302 ? -9.121 -8.901 42.893 1.00 27.05 309 THR A CA 1
ATOM 2355 C C . THR A 1 302 ? -8.984 -8.074 41.628 1.00 26.20 309 THR A C 1
ATOM 2356 O O . THR A 1 302 ? -9.052 -8.635 40.541 1.00 25.18 309 THR A O 1
ATOM 2360 N N . VAL A 1 303 ? -8.780 -6.761 41.754 1.00 25.67 310 VAL A N 1
ATOM 2361 C CA . VAL A 1 303 ? -8.665 -5.930 40.561 1.00 25.54 310 VAL A CA 1
ATOM 2362 C C . VAL A 1 303 ? -7.406 -6.336 39.801 1.00 25.38 310 VAL A C 1
ATOM 2363 O O . VAL A 1 303 ? -7.437 -6.496 38.590 1.00 25.35 310 VAL A O 1
ATOM 2367 N N . TYR A 1 304 ? -6.323 -6.596 40.521 1.00 25.29 311 TYR A N 1
ATOM 2368 C CA . TYR A 1 304 ? -5.058 -6.940 39.877 1.00 25.58 311 TYR A CA 1
ATOM 2369 C C . TYR A 1 304 ? -5.136 -8.310 39.221 1.00 25.15 311 TYR A C 1
ATOM 2370 O O . TYR A 1 304 ? -4.612 -8.490 38.126 1.00 24.99 311 TYR A O 1
ATOM 2379 N N . GLN A 1 305 ? -5.765 -9.263 39.901 1.00 24.98 312 GLN A N 1
ATOM 2380 C CA . GLN A 1 305 ? -5.936 -10.594 39.352 1.00 25.68 312 GLN A CA 1
ATOM 2381 C C . GLN A 1 305 ? -6.783 -10.555 38.085 1.00 25.31 312 GLN A C 1
ATOM 2382 O O . GLN A 1 305 ? -6.517 -11.284 37.116 1.00 24.80 312 GLN A O 1
ATOM 2388 N N . GLN A 1 306 ? -7.837 -9.752 38.125 1.00 24.48 313 GLN A N 1
ATOM 2389 C CA . GLN A 1 306 ? -8.740 -9.651 36.998 1.00 24.13 313 GLN A CA 1
ATOM 2390 C C . GLN A 1 306 ? -8.087 -8.967 35.808 1.00 24.19 313 GLN A C 1
ATOM 2391 O O . GLN A 1 306 ? -8.402 -9.290 34.671 1.00 23.99 313 GLN A O 1
ATOM 2397 N N . PHE A 1 307 ? -7.177 -8.037 36.075 1.00 23.84 314 PHE A N 1
ATOM 2398 C CA . PHE A 1 307 ? -6.376 -7.452 35.033 1.00 24.30 314 PHE A CA 1
ATOM 2399 C C . PHE A 1 307 ? -5.498 -8.539 34.359 1.00 24.20 314 PHE A C 1
ATOM 2400 O O . PHE A 1 307 ? -5.359 -8.592 33.124 1.00 24.79 314 PHE A O 1
ATOM 2408 N N . GLY A 1 308 ? -4.912 -9.384 35.186 1.00 23.02 315 GLY A N 1
ATOM 2409 C CA . GLY A 1 308 ? -4.244 -10.606 34.723 1.00 23.73 315 GLY A CA 1
ATOM 2410 C C . GLY A 1 308 ? -5.132 -11.448 33.835 1.00 23.23 315 GLY A C 1
ATOM 2411 O O . GLY A 1 308 ? -4.725 -11.795 32.748 1.00 24.76 315 GLY A O 1
ATOM 2412 N N . ASN A 1 309 ? -6.373 -11.695 34.250 1.00 23.16 316 ASN A N 1
ATOM 2413 C CA . ASN A 1 309 ? -7.348 -12.421 33.425 1.00 22.82 316 ASN A CA 1
ATOM 2414 C C . ASN A 1 309 ? -7.634 -11.709 32.058 1.00 23.68 316 ASN A C 1
ATOM 2415 O O . ASN A 1 309 ? -7.780 -12.361 31.009 1.00 24.55 316 ASN A O 1
ATOM 2420 N N . LEU A 1 310 ? -7.748 -10.383 32.099 1.00 22.68 317 LEU A N 1
ATOM 2421 C CA . LEU A 1 310 ? -8.075 -9.576 30.953 1.00 22.62 317 LEU A CA 1
ATOM 2422 C C . LEU A 1 310 ? -6.962 -9.597 29.893 1.00 22.54 317 LEU A C 1
ATOM 2423 O O . LEU A 1 310 ? -7.246 -9.797 28.727 1.00 20.87 317 LEU A O 1
ATOM 2428 N N . PHE A 1 311 ? -5.702 -9.449 30.314 1.00 23.14 318 PHE A N 1
ATOM 2429 C CA . PHE A 1 311 ? -4.575 -9.413 29.383 1.00 23.35 318 PHE A CA 1
ATOM 2430 C C . PHE A 1 311 ? -3.746 -10.682 29.232 1.00 24.31 318 PHE A C 1
ATOM 2431 O O . PHE A 1 311 ? -2.636 -10.623 28.721 1.00 25.13 318 PHE A O 1
ATOM 2439 N N . GLY A 1 312 ? -4.288 -11.827 29.649 1.00 24.77 319 GLY A N 1
ATOM 2440 C CA . GLY A 1 312 ? -3.595 -13.086 29.543 1.00 25.36 319 GLY A CA 1
ATOM 2441 C C . GLY A 1 312 ? -2.240 -13.176 30.228 1.00 26.19 319 GLY A C 1
ATOM 2442 O O . GLY A 1 312 ? -1.331 -13.814 29.702 1.00 26.35 319 GLY A O 1
ATOM 2443 N N . LEU A 1 313 ? -2.092 -12.582 31.405 1.00 26.44 320 LEU A N 1
ATOM 2444 C CA . LEU A 1 313 ? -0.768 -12.605 32.076 1.00 27.29 320 LEU A CA 1
ATOM 2445 C C . LEU A 1 313 ? -0.229 -13.994 32.426 1.00 27.83 320 LEU A C 1
ATOM 2446 O O . LEU A 1 313 ? 0.996 -14.162 32.579 1.00 29.35 320 LEU A O 1
ATOM 2451 N N . THR A 1 314 ? -1.114 -14.982 32.573 1.00 28.03 321 THR A N 1
ATOM 2452 C CA . THR A 1 314 ? -0.696 -16.389 32.811 1.00 27.56 321 THR A CA 1
ATOM 2453 C C . THR A 1 314 ? -0.647 -17.222 31.524 1.00 27.45 321 THR A C 1
ATOM 2454 O O . THR A 1 314 ? -0.312 -18.407 31.565 1.00 26.69 321 THR A O 1
ATOM 2458 N N . LYS A 1 315 ? -0.998 -16.625 30.385 1.00 26.74 322 LYS A N 1
ATOM 2459 C CA . LYS A 1 315 ? -1.043 -17.362 29.121 1.00 27.37 322 LYS A CA 1
ATOM 2460 C C . LYS A 1 315 ? 0.166 -17.047 28.258 1.00 27.33 322 LYS A C 1
ATOM 2461 O O . LYS A 1 315 ? 0.444 -15.893 27.986 1.00 28.49 322 LYS A O 1
ATOM 2467 N N . LEU A 1 316 ? 0.863 -18.071 27.785 1.00 27.55 323 LEU A N 1
ATOM 2468 C CA . LEU A 1 316 ? 2.040 -17.850 26.937 1.00 27.62 323 LEU A CA 1
ATOM 2469 C C . LEU A 1 316 ? 1.693 -17.188 25.598 1.00 27.58 323 LEU A C 1
ATOM 2470 O O . LEU A 1 316 ? 2.567 -16.584 24.984 1.00 27.33 323 LEU A O 1
ATOM 2475 N N . SER A 1 317 ? 0.441 -17.303 25.147 1.00 26.81 324 SER A N 1
ATOM 2476 C CA . SER A 1 317 ? 0.013 -16.648 23.913 1.00 26.66 324 SER A CA 1
ATOM 2477 C C .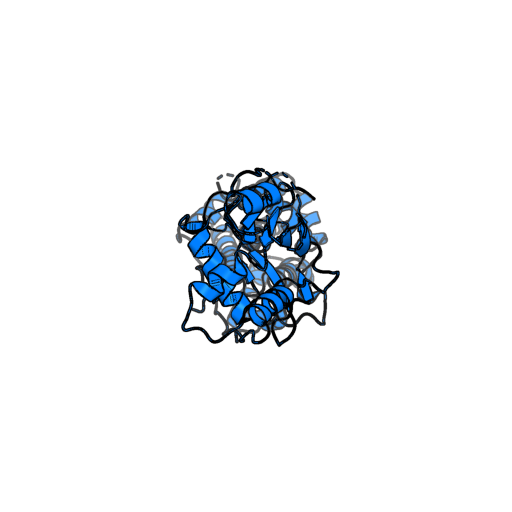 SER A 1 317 ? -0.063 -15.125 24.045 1.00 26.47 324 SER A C 1
ATOM 2478 O O . SER A 1 317 ? -0.009 -14.409 23.040 1.00 26.53 324 SER A O 1
ATOM 2481 N N . GLY A 1 318 ? -0.194 -14.631 25.269 1.00 25.36 325 GLY A N 1
ATOM 2482 C CA . GLY A 1 318 ? -0.294 -13.198 25.501 1.00 25.19 325 GLY A CA 1
ATOM 2483 C C . GLY A 1 318 ? 1.052 -12.522 25.625 1.00 24.29 325 GLY A C 1
ATOM 2484 O O . GLY A 1 318 ? 1.324 -11.890 26.646 1.00 24.24 325 GLY A O 1
ATOM 2485 N N . ILE A 1 319 ? 1.872 -12.634 24.571 1.00 24.06 326 ILE A N 1
ATOM 2486 C CA . ILE A 1 319 ? 3.282 -12.206 24.605 1.00 23.27 326 ILE A CA 1
ATOM 2487 C C . ILE A 1 319 ? 3.449 -10.691 24.800 1.00 22.98 326 ILE A C 1
ATOM 2488 O O . ILE A 1 319 ? 4.481 -10.261 25.291 1.00 23.26 326 ILE A O 1
ATOM 2493 N N . ASP A 1 320 ? 2.430 -9.895 24.458 1.00 22.03 327 ASP A N 1
ATOM 2494 C CA . ASP A 1 320 ? 2.516 -8.422 24.583 1.00 22.38 327 ASP A CA 1
ATOM 2495 C C . ASP A 1 320 ? 2.271 -7.894 25.977 1.00 22.27 327 ASP A C 1
ATOM 2496 O O . ASP A 1 320 ? 2.429 -6.707 26.212 1.00 23.05 327 ASP A O 1
ATOM 2501 N N . TYR A 1 321 ? 1.873 -8.771 26.887 1.00 22.90 328 TYR A N 1
ATOM 2502 C CA . TYR A 1 321 ? 1.399 -8.374 28.232 1.00 23.90 328 TYR A CA 1
ATOM 2503 C C . TYR A 1 321 ? 2.090 -9.265 29.246 1.00 24.37 328 TYR A C 1
ATOM 2504 O O . TYR A 1 321 ? 1.900 -10.466 29.251 1.00 24.58 328 TYR A O 1
ATOM 2513 N N . ARG A 1 322 ? 2.922 -8.706 30.095 1.00 25.30 329 ARG A N 1
ATOM 2514 C CA . ARG A 1 322 ? 3.684 -9.593 30.967 1.00 26.13 329 ARG A CA 1
ATOM 2515 C C . ARG A 1 322 ? 3.963 -8.961 32.299 1.00 26.55 329 ARG A C 1
ATOM 2516 O O . ARG A 1 322 ? 3.946 -7.735 32.436 1.00 24.54 329 ARG A O 1
ATOM 2524 N N . PHE A 1 323 ? 4.174 -9.833 33.280 1.00 27.38 330 PHE A N 1
ATOM 2525 C CA . PHE A 1 323 ? 4.670 -9.423 34.583 1.00 28.30 330 PHE A CA 1
ATOM 2526 C C . PHE A 1 323 ? 6.103 -8.967 34.421 1.00 28.44 330 PHE A C 1
ATOM 2527 O O . PHE A 1 323 ? 6.922 -9.688 33.843 1.00 27.03 330 PHE A O 1
ATOM 2535 N N . GLU A 1 324 ? 6.395 -7.765 34.930 1.00 29.41 331 GLU A N 1
ATOM 2536 C CA . GLU A 1 324 ? 7.762 -7.227 34.934 1.00 30.31 331 GLU A CA 1
ATOM 2537 C C . GLU A 1 324 ? 8.202 -6.644 36.272 1.00 31.16 331 GLU A C 1
ATOM 2538 O O . GLU A 1 324 ? 7.385 -6.428 37.175 1.00 32.03 331 GLU A O 1
ATOM 2544 N N . GLN A 1 325 ? 9.504 -6.392 36.388 1.00 32.04 332 GLN A N 1
ATOM 2545 C CA . GLN A 1 325 ? 10.039 -5.604 37.507 1.00 32.98 332 GLN A CA 1
ATOM 2546 C C . GLN A 1 325 ? 11.091 -4.643 36.982 1.00 32.80 332 GLN A C 1
ATOM 2547 O O . GLN A 1 325 ? 11.938 -5.016 36.166 1.00 33.12 332 GLN A O 1
ATOM 2553 N N . LEU A 1 326 ? 10.998 -3.394 37.434 1.00 32.91 333 LEU A N 1
ATOM 2554 C CA . LEU A 1 326 ? 11.878 -2.305 36.978 1.00 33.20 333 LEU A CA 1
ATOM 2555 C C . LEU A 1 326 ? 12.732 -1.786 38.147 1.00 33.65 333 LEU A C 1
ATOM 2556 O O . LEU A 1 326 ? 12.349 -2.005 39.303 1.00 33.93 333 LEU A O 1
ATOM 2561 N N . PHE A 1 327 ? 13.849 -1.100 37.860 1.00 34.31 334 PHE A N 1
ATOM 2562 C CA . PHE A 1 327 ? 14.795 -0.642 38.903 1.00 34.81 334 PHE A CA 1
ATOM 2563 C C . PHE A 1 327 ? 15.163 0.819 38.746 1.00 34.97 334 PHE A C 1
ATOM 2564 O O . PHE A 1 327 ? 15.578 1.213 37.666 1.00 35.41 334 PHE A O 1
ATOM 2572 N N . ASP A 1 332 ? 18.760 6.246 44.987 1.00 24.67 339 ASP A N 1
ATOM 2573 C CA . ASP A 1 332 ? 17.772 7.304 44.737 1.00 24.96 339 ASP A CA 1
ATOM 2574 C C . ASP A 1 332 ? 16.417 7.096 45.423 1.00 24.83 339 ASP A C 1
ATOM 2575 O O . ASP A 1 332 ? 16.019 7.965 46.210 1.00 25.08 339 ASP A O 1
ATOM 2577 N N . ALA A 1 333 ? 15.698 6.001 45.139 1.00 23.81 340 ALA A N 1
ATOM 2578 C CA . ALA A 1 333 ? 14.353 5.834 45.731 1.00 23.35 340 ALA A CA 1
ATOM 2579 C C . ALA A 1 333 ? 14.502 5.485 47.217 1.00 22.59 340 ALA A C 1
ATOM 2580 O O . ALA A 1 333 ? 13.863 6.092 48.082 1.00 21.84 340 ALA A O 1
ATOM 2582 N N . LEU A 1 334 ? 15.397 4.557 47.518 1.00 22.19 341 LEU A N 1
ATOM 2583 C CA . LEU A 1 334 ? 15.621 4.164 48.898 1.00 21.93 341 LEU A CA 1
ATOM 2584 C C . LEU A 1 334 ? 16.224 5.299 49.753 1.00 21.68 341 LEU A C 1
ATOM 2585 O O . LEU A 1 334 ? 15.836 5.495 50.922 1.00 21.49 341 LEU A O 1
ATOM 2590 N N . LYS A 1 335 ? 17.162 6.053 49.190 1.00 20.63 342 LYS A N 1
ATOM 2591 C CA . LYS A 1 335 ? 17.748 7.175 49.940 1.00 20.28 342 LYS A CA 1
ATOM 2592 C C . LYS A 1 335 ? 16.685 8.231 50.232 1.00 20.46 342 LYS A C 1
ATOM 2593 O O . LYS A 1 335 ? 16.675 8.850 51.318 1.00 19.19 342 LYS A O 1
ATOM 2599 N N . ARG A 1 336 ? 15.786 8.427 49.273 1.00 20.53 343 ARG A N 1
ATOM 2600 C CA . ARG A 1 336 ? 14.673 9.334 49.439 1.00 22.50 343 ARG A CA 1
ATOM 2601 C C . ARG A 1 336 ? 13.778 8.949 50.619 1.00 23.31 343 ARG A C 1
ATOM 2602 O O . ARG A 1 336 ? 13.430 9.795 51.440 1.00 23.51 343 ARG A O 1
ATOM 2610 N N . LYS A 1 337 ? 13.401 7.675 50.699 1.00 24.04 344 LYS A N 1
ATOM 2611 C CA . LYS A 1 337 ? 12.618 7.191 51.844 1.00 24.77 344 LYS A CA 1
ATOM 2612 C C . LYS A 1 337 ? 13.412 7.239 53.165 1.00 24.62 344 LYS A C 1
ATOM 2613 O O . LYS A 1 337 ? 12.810 7.298 54.231 1.00 25.12 344 LYS A O 1
ATOM 2619 N N . SER A 1 338 ? 14.741 7.263 53.117 1.00 24.49 345 SER A N 1
ATOM 2620 C CA . SER A 1 338 ? 15.516 7.404 54.350 1.00 24.52 345 SER A CA 1
ATOM 2621 C C . SER A 1 338 ? 15.580 8.814 54.874 1.00 24.58 345 SER A C 1
ATOM 2622 O O . SER A 1 338 ? 15.650 8.990 56.082 1.00 26.38 345 SER A O 1
ATOM 2625 N N . LYS A 1 339 ? 15.591 9.811 53.989 1.00 23.66 346 LYS A N 1
ATOM 2626 C CA . LYS A 1 339 ? 15.644 11.211 54.402 1.00 23.61 346 LYS A CA 1
ATOM 2627 C C . LYS A 1 339 ? 14.257 11.793 54.631 1.00 23.39 346 LYS A C 1
ATOM 2628 O O . LYS A 1 339 ? 14.083 12.582 55.533 1.00 23.38 346 LYS A O 1
ATOM 2634 N N . MET A 1 340 ? 13.284 11.414 53.807 1.00 23.26 347 MET A N 1
ATOM 2635 C CA . MET A 1 340 ? 11.933 11.987 53.850 1.00 23.70 347 MET A CA 1
ATOM 2636 C C . MET A 1 340 ? 10.855 11.117 54.547 1.00 23.39 347 MET A C 1
ATOM 2637 O O . MET A 1 340 ? 9.769 11.602 54.827 1.00 23.62 347 MET A O 1
ATOM 2642 N N . GLY A 1 341 ? 11.146 9.839 54.791 1.00 22.90 348 GLY A N 1
ATOM 2643 C CA . GLY A 1 341 ? 10.203 8.911 55.463 1.00 22.31 348 GLY A CA 1
ATOM 2644 C C . GLY A 1 341 ? 10.810 8.277 56.711 1.00 21.81 348 GLY A C 1
ATOM 2645 O O . GLY A 1 341 ? 11.494 8.949 57.480 1.00 20.65 348 GLY A O 1
ATOM 2646 N N . PHE A 1 342 ? 10.583 6.976 56.884 1.00 22.35 349 PHE A N 1
ATOM 2647 C CA . PHE A 1 342 ? 11.079 6.219 58.052 1.00 22.63 349 PHE A CA 1
ATOM 2648 C C . PHE A 1 342 ? 11.958 4.999 57.725 1.00 23.42 349 PHE A C 1
ATOM 2649 O O . PHE A 1 342 ? 12.309 4.222 58.631 1.00 24.56 349 PHE A O 1
ATOM 2657 N N . ALA A 1 343 ? 12.345 4.838 56.458 1.00 23.68 350 ALA A N 1
ATOM 2658 C CA . ALA A 1 343 ? 13.208 3.720 56.045 1.00 23.29 350 ALA A CA 1
ATOM 2659 C C . ALA A 1 343 ? 14.494 3.685 56.869 1.00 23.25 350 ALA A C 1
ATOM 2660 O O . ALA A 1 343 ? 15.054 2.630 57.085 1.00 22.63 350 ALA A O 1
ATOM 2662 N N . GLY A 1 344 ? 14.944 4.847 57.343 1.00 23.85 351 GLY A N 1
ATOM 2663 C CA . GLY A 1 344 ? 16.129 4.944 58.221 1.00 24.39 351 GLY A CA 1
ATOM 2664 C C . GLY A 1 344 ? 16.054 4.079 59.479 1.00 24.40 351 GLY A C 1
ATOM 2665 O O . GLY A 1 344 ? 17.072 3.566 59.955 1.00 24.47 351 GLY A O 1
ATOM 2666 N N . LEU A 1 345 ? 14.838 3.891 59.992 1.00 24.32 352 LEU A N 1
ATOM 2667 C CA . LEU A 1 345 ? 14.589 2.931 61.079 1.00 24.49 352 LEU A CA 1
ATOM 2668 C C . LEU A 1 345 ? 14.726 1.486 60.584 1.00 23.95 352 LEU A C 1
ATOM 2669 O O . LEU A 1 345 ? 14.197 0.558 61.193 1.00 24.17 352 LEU A O 1
ATOM 2674 N N . SER A 1 352 ? 14.054 -3.291 49.033 1.00 39.44 359 SER A N 1
ATOM 2675 C CA . SER A 1 352 ? 14.128 -3.572 47.598 1.00 39.67 359 SER A CA 1
ATOM 2676 C C . SER A 1 352 ? 13.974 -2.268 46.815 1.00 39.82 359 SER A C 1
ATOM 2677 O O . SER A 1 352 ? 13.155 -1.420 47.187 1.00 39.80 359 SER A O 1
ATOM 2679 N N . PRO A 1 353 ? 14.774 -2.090 45.744 1.00 40.04 360 PRO A N 1
ATOM 2680 C CA . PRO A 1 353 ? 14.599 -0.931 44.855 1.00 40.02 360 PRO A CA 1
ATOM 2681 C C . PRO A 1 353 ? 13.463 -1.157 43.838 1.00 39.94 360 PRO A C 1
ATOM 2682 O O . PRO A 1 353 ? 12.723 -0.217 43.509 1.00 40.12 360 PRO A O 1
ATOM 2686 N N . THR A 1 354 ? 13.332 -2.410 43.392 1.00 39.58 361 THR A N 1
ATOM 2687 C CA . THR A 1 354 ? 12.448 -2.822 42.302 1.00 39.34 361 THR A CA 1
ATOM 2688 C C . THR A 1 354 ? 10.992 -2.429 42.476 1.00 39.27 361 THR A C 1
ATOM 2689 O O . THR A 1 354 ? 10.485 -2.387 43.594 1.00 39.11 361 THR A O 1
ATOM 2691 N N . ARG A 1 355 ? 10.324 -2.152 41.355 1.00 39.39 362 ARG A N 1
ATOM 2692 C CA . ARG A 1 355 ? 8.887 -1.871 41.349 1.00 39.41 362 ARG A CA 1
ATOM 2693 C C . ARG A 1 355 ? 8.193 -2.995 40.574 1.00 38.67 362 ARG A C 1
ATOM 2694 O O . ARG A 1 355 ? 8.692 -3.473 39.556 1.00 38.74 362 ARG A O 1
ATOM 2702 N N . GLU A 1 356 ? 7.043 -3.414 41.073 1.00 37.48 363 GLU A N 1
ATOM 2703 C CA . GLU A 1 356 ? 6.409 -4.640 40.633 1.00 36.75 363 GLU A CA 1
ATOM 2704 C C . GLU A 1 356 ? 5.164 -4.301 39.827 1.00 35.09 363 GLU A C 1
ATOM 2705 O O . GLU A 1 356 ? 4.382 -3.449 40.238 1.00 34.89 363 GLU A O 1
ATOM 2711 N N . GLY A 1 357 ? 4.986 -4.933 38.661 1.00 33.64 364 GLY A N 1
ATOM 2712 C CA . GLY A 1 357 ? 3.771 -4.692 37.880 1.00 32.10 364 GLY A CA 1
ATOM 2713 C C . GLY A 1 357 ? 3.630 -5.333 36.513 1.00 30.64 364 GLY A C 1
ATOM 2714 O O . GLY A 1 357 ? 4.289 -6.316 36.188 1.00 30.20 364 GLY A O 1
ATOM 2715 N N . VAL A 1 358 ? 2.753 -4.746 35.708 1.00 29.09 365 VAL A N 1
ATOM 2716 C CA . VAL A 1 358 ? 2.392 -5.313 34.421 1.00 27.59 365 VAL A CA 1
ATOM 2717 C C . VAL A 1 358 ? 2.922 -4.420 33.324 1.00 26.45 365 VAL A C 1
ATOM 2718 O O . VAL A 1 358 ? 2.672 -3.231 33.343 1.00 27.23 365 VAL A O 1
ATOM 2722 N N . LEU A 1 359 ? 3.634 -4.993 32.363 1.00 25.23 366 LEU A N 1
ATOM 2723 C CA . LEU A 1 359 ? 4.030 -4.255 31.176 1.00 24.91 366 LEU A CA 1
ATOM 2724 C C . LEU A 1 359 ? 3.125 -4.579 29.986 1.00 24.36 366 LEU A C 1
ATOM 2725 O O . LEU A 1 359 ? 3.004 -5.748 29.603 1.00 22.05 366 LEU A O 1
ATOM 2730 N N . ILE A 1 360 ? 2.543 -3.537 29.397 1.00 23.62 367 ILE A N 1
ATOM 2731 C CA . ILE A 1 360 ? 1.765 -3.679 28.157 1.00 24.21 367 ILE A CA 1
ATOM 2732 C C . ILE A 1 360 ? 2.613 -3.151 26.991 1.00 23.76 367 ILE A C 1
ATOM 2733 O O . ILE A 1 360 ? 3.009 -2.003 26.970 1.00 22.08 367 ILE A O 1
ATOM 2738 N N . ALA A 1 361 ? 2.943 -4.037 26.071 1.00 24.48 368 ALA A N 1
ATOM 2739 C CA . ALA A 1 361 ? 3.905 -3.686 25.014 1.00 25.03 368 ALA A CA 1
ATOM 2740 C C . ALA A 1 361 ? 3.451 -2.532 24.111 1.00 25.40 368 ALA A C 1
ATOM 2741 O O . ALA A 1 361 ? 4.297 -1.810 23.600 1.00 26.30 368 ALA A O 1
ATOM 2743 N N . ASP A 1 362 ? 2.153 -2.405 23.856 1.00 24.90 369 ASP A N 1
ATOM 2744 C CA . ASP A 1 362 ? 1.633 -1.387 22.920 1.00 24.87 369 ASP A CA 1
ATOM 2745 C C . ASP A 1 362 ? 0.838 -0.402 23.735 1.00 24.85 369 ASP A C 1
ATOM 2746 O O . ASP A 1 362 ? -0.328 -0.662 24.047 1.00 24.45 369 ASP A O 1
ATOM 2751 N N . PRO A 1 363 ? 1.475 0.727 24.105 1.00 23.83 370 PRO A N 1
ATOM 2752 C CA . PRO A 1 363 ? 0.783 1.811 24.788 1.00 23.60 370 PRO A CA 1
ATOM 2753 C C . PRO A 1 363 ? -0.426 2.371 24.043 1.00 23.25 370 PRO A C 1
ATOM 2754 O O . PRO A 1 363 ? -1.216 3.068 24.656 1.00 24.35 370 PRO A O 1
ATOM 2758 N N . ASN A 1 364 ? -0.564 2.138 22.735 1.00 23.42 371 ASN A N 1
ATOM 2759 C CA . ASN A 1 364 ? -1.770 2.614 22.024 1.00 22.59 371 ASN A CA 1
ATOM 2760 C C . ASN A 1 364 ? -3.092 1.946 22.456 1.00 22.98 371 ASN A C 1
ATOM 2761 O O . ASN A 1 364 ? -4.150 2.352 21.994 1.00 22.13 371 ASN A O 1
ATOM 2766 N N . LEU A 1 365 ? -3.013 0.895 23.282 1.00 22.87 372 LEU A N 1
ATOM 2767 C CA . LEU A 1 365 ? -4.174 0.318 23.930 1.00 23.53 372 LEU A CA 1
ATOM 2768 C C . LEU A 1 365 ? -4.525 1.000 25.268 1.00 23.70 372 LEU A C 1
ATOM 2769 O O . LEU A 1 365 ? -5.541 0.660 25.863 1.00 24.09 372 LEU A O 1
ATOM 2774 N N . ILE A 1 366 ? -3.698 1.941 25.727 1.00 24.07 373 ILE A N 1
ATOM 2775 C CA . ILE A 1 366 ? -3.880 2.607 27.029 1.00 24.37 373 ILE A CA 1
ATOM 2776 C C . ILE A 1 366 ? -4.080 4.126 26.811 1.00 24.73 373 ILE A C 1
ATOM 2777 O O . ILE A 1 366 ? -5.062 4.725 27.280 1.00 24.08 373 ILE A O 1
ATOM 2782 N N . PHE A 1 367 ? -3.153 4.724 26.078 1.00 24.72 374 PHE A N 1
ATOM 2783 C CA . PHE A 1 367 ? -3.301 6.101 25.624 1.00 25.52 374 PHE A CA 1
ATOM 2784 C C . PHE A 1 367 ? -4.080 6.153 24.335 1.00 26.79 374 PHE A C 1
ATOM 2785 O O . PHE A 1 367 ? -3.523 6.280 23.263 1.00 27.19 374 PHE A O 1
ATOM 2793 N N . THR A 1 368 ? -5.388 6.053 24.434 1.00 28.35 375 THR A N 1
ATOM 2794 C CA . THR A 1 368 ? -6.203 5.916 23.226 1.00 29.61 375 THR A CA 1
ATOM 2795 C C . THR A 1 368 ? -6.793 7.241 22.764 1.00 30.94 375 THR A C 1
ATOM 2796 O O . THR A 1 368 ? -7.504 7.291 21.773 1.00 30.90 375 THR A O 1
ATOM 2800 N N . ARG A 1 369 ? -6.502 8.320 23.474 1.00 33.09 376 ARG A N 1
ATOM 2801 C CA . ARG A 1 369 ? -7.137 9.577 23.153 1.00 34.60 376 ARG A CA 1
ATOM 2802 C C . ARG A 1 369 ? -6.210 10.745 23.355 1.00 36.13 376 ARG A C 1
ATOM 2803 O O . ARG A 1 369 ? -6.673 11.827 23.649 1.00 36.87 376 ARG A O 1
ATOM 2805 N N . GLY A 1 370 ? -4.905 10.531 23.204 1.00 37.29 377 GLY A N 1
ATOM 2806 C CA . GLY A 1 370 ? -3.936 11.626 23.206 1.00 38.02 377 GLY A CA 1
ATOM 2807 C C . GLY A 1 370 ? -2.585 11.049 22.869 1.00 38.68 377 GLY A C 1
ATOM 2808 O O . GLY A 1 370 ? -2.511 9.887 22.461 1.00 39.74 377 GLY A O 1
ATOM 2809 N N . GLU A 1 371 ? -1.521 11.829 23.055 1.00 39.20 378 GLU A N 1
ATOM 2810 C CA . GLU A 1 371 ? -0.168 11.415 22.639 1.00 39.50 378 GLU A CA 1
ATOM 2811 C C . GLU A 1 371 ? 0.422 10.437 23.635 1.00 39.78 378 GLU A C 1
ATOM 2812 O O . GLU A 1 371 ? 0.182 10.568 24.829 1.00 39.67 378 GLU A O 1
ATOM 2814 N N . ILE A 1 372 ? 1.185 9.454 23.147 1.00 39.88 379 ILE A N 1
ATOM 2815 C CA . ILE A 1 372 ? 1.978 8.611 24.042 1.00 40.37 379 ILE A CA 1
ATOM 2816 C C . ILE A 1 372 ? 3.118 9.431 24.662 1.00 41.00 379 ILE A C 1
ATOM 2817 O O . ILE A 1 372 ? 3.959 9.967 23.948 1.00 40.77 379 ILE A O 1
ATOM 2822 N N . PRO A 1 373 ? 3.174 9.495 25.996 1.00 42.14 380 PRO A N 1
ATOM 2823 C CA . PRO A 1 373 ? 4.343 10.159 26.575 1.00 42.67 380 PRO A CA 1
ATOM 2824 C C . PRO A 1 373 ? 5.665 9.552 26.095 1.00 43.39 380 PRO A C 1
ATOM 2825 O O . PRO A 1 373 ? 5.730 8.369 25.744 1.00 43.64 380 PRO A O 1
ATOM 2829 N N . SER A 1 374 ? 6.707 10.371 26.077 1.00 44.25 381 SER A N 1
ATOM 2830 C CA . SER A 1 374 ? 8.050 9.908 25.750 1.00 44.91 381 SER A CA 1
ATOM 2831 C C . SER A 1 374 ? 8.555 8.969 26.832 1.00 45.05 381 SER A C 1
ATOM 2832 O O . SER A 1 374 ? 8.226 9.148 28.009 1.00 45.03 381 SER A O 1
ATOM 2835 N N . ALA A 1 375 ? 9.346 7.974 26.434 1.00 45.31 382 ALA A N 1
ATOM 2836 C CA . ALA A 1 375 ? 10.075 7.159 27.395 1.00 46.13 382 ALA A CA 1
ATOM 2837 C C . ALA A 1 375 ? 11.010 8.056 28.212 1.00 46.76 382 ALA A C 1
ATOM 2838 O O . ALA A 1 375 ? 11.755 8.857 27.635 1.00 47.17 382 ALA A O 1
ATOM 2840 N N . THR A 1 376 ? 10.950 7.951 29.541 1.00 46.96 383 THR A N 1
ATOM 2841 C CA . THR A 1 376 ? 11.769 8.803 30.436 1.00 47.06 383 THR A CA 1
ATOM 2842 C C . THR A 1 376 ? 11.847 8.221 31.839 1.00 47.07 383 THR A C 1
ATOM 2843 O O . THR A 1 376 ? 11.313 7.134 32.097 1.00 47.25 383 THR A O 1
ATOM 2845 N N . TYR A 1 378 ? 13.608 6.971 33.746 1.00 45.61 385 TYR A N 1
ATOM 2846 C CA . TYR A 1 378 ? 14.226 6.755 35.053 1.00 45.29 385 TYR A CA 1
ATOM 2847 C C . TYR A 1 378 ? 14.404 5.256 35.323 1.00 44.98 385 TYR A C 1
ATOM 2848 O O . TYR A 1 378 ? 15.530 4.788 35.513 1.00 44.66 385 TYR A O 1
ATOM 2850 N N . LEU A 1 379 ? 13.290 4.517 35.335 1.00 44.69 386 LEU A N 1
ATOM 2851 C CA . LEU A 1 379 ? 13.297 3.069 35.591 1.00 44.07 386 LEU A CA 1
ATOM 2852 C C . LEU A 1 379 ? 13.625 2.275 34.309 1.00 43.64 386 LEU A C 1
ATOM 2853 O O . LEU A 1 379 ? 13.261 2.692 33.214 1.00 42.58 386 LEU A O 1
ATOM 2855 N N . LYS A 1 380 ? 14.317 1.139 34.468 1.00 43.54 387 LYS A N 1
ATOM 2856 C CA . LYS A 1 380 ? 14.717 0.258 33.353 1.00 43.65 387 LYS A CA 1
ATOM 2857 C C . LYS A 1 380 ? 14.607 -1.238 33.729 1.00 43.69 387 LYS A C 1
ATOM 2858 O O . LYS A 1 380 ? 14.354 -1.574 34.879 1.00 43.24 387 LYS A O 1
ATOM 2860 N N . LEU A 1 381 ? 14.813 -2.129 32.763 1.00 44.02 388 LEU A N 1
ATOM 2861 C CA . LEU A 1 381 ? 14.663 -3.574 33.018 1.00 44.30 388 LEU A CA 1
ATOM 2862 C C . LEU A 1 381 ? 15.885 -4.160 33.740 1.00 44.54 388 LEU A C 1
ATOM 2863 O O . LEU A 1 381 ? 15.749 -5.061 34.584 1.00 44.72 388 LEU A O 1
#

InterPro domains:
  IPR011093 Putative conjugal transfer nickase/helicase TraI, C-terminal [PF07515] (252-388)
  IPR036390 Winged helix DNA-binding domain superfamily [SSF46785] (250-388)

Organism: Coxiella burnetii (strain RSA 493 / Nine Mile phase I) (NCBI:txid227377)

Nearest PDB structures (foldseek):
  3kq5-assembly1_A-2  TM=9.960E-01  e=2.876E-63  Coxiella burnetii
  2ipq-assembly1_X  TM=7.440E-01  e=4.825E-03  Salmonella enterica subsp. enterica serovar Typhi

CATH classification: 1.10.3210.40

Foldseek 3Di:
DAADDAAWKFWQDALCRVQVDPVSVVLLVLLVVLLPDDPVVSCLFPVQLLRQLCLACPQPALARGGGTNNLQFQLSFQLSQLLVQLCVVVVPQDSLLNSLRNLLSNLLSVCSSPQFWWKFQDDQQQFGDATDDSLVGGQCVPVPRTIIGTQGFANVCVVCQLVVSVSVSCVRGRVVSVVSCVVDVLSVVQSNVSSNPCHPSVVSSVCVVVVNTDGPDDGDDNDDIPIHHNNLQVLLSVLLVVLQVCVLVVVFDEQDLQGQWYQALQAIWGFLCHSLVVVCVVCVPDPDDSVSNQVSNCRNQVQVHPNSVQKYKDKKFVSLVCCCVPNPSVVDGITTTMGGRDCSSRNRNDDDDDHHPIDD

Sequence (360 aa):
NQFYKPGMLVPVFSAAGLLKNGRYQFLLQQQIETLSLLPTEQYAQLYEALVYRFVVEFVQVLPIRLDEPLCSLMNEGLLRGVNSLNHYIQQNHPEATPLERYALFSAGLLLEVAHAVVNQKIFITDEEGNFIKQWNPFSGPLIDDVETKHYKKIMPLSSYYQQRNIPSITPILVRQLLPDEGFLWLTSDMRVFSDWMMQALRDDGRFEHVLQLFKHKNIDGLFNTLPALPVNLQDSPATAHADAFLNWLKEALATNQIKVNTSDAGVHVIPEGVFLEKTGIFKQYIDLHVNVPVNLFTVYQQFGNLFGLTKLSGIDYRFEQLFDALKRKSKMGFAGLSPTREGVLIADPNLIFTRGEIPSATYLKL

Radius of gyration: 24.41 Å; Cα contacts (8 Å, |Δi|>4): 612; chains: 1; bounding box: 51×38×83 Å

Secondary structure (DSSP, 8-state):
---PPTT-EEE---HHHHT-SHHHHHHHHHHHHHHT--HHHHIIIIIHHHHHHHHHHTT--SSTTS-TTHHHHHHHHHHHHHHHHHHHH-TT--HHHHHHHHHHHHHTTTTHHHHSEEEEEE-TT--EEEE--GGG--GGGSTT--EEEEEE--GGGGGGHHHHHHHHHHHHS-HHHHHHHHTSHHHHHHHHHHTT---TTHHHHHHHHTT----S-S---------B--GGGHHHHHHHHHHHHHHHTT-S-BSSSS-SEEEETTEEEEEIIIIIHHHHHH-TTS---HHHHHHHHHHHTTTT-TT-TTEEEEEE--HHHHHHHHSSTT----EEEEEES-GGGT--SSPPPPP-----